Protein AF-A0A0E0MFT6-F1 (afdb_monomer)

Solvent-accessible surface area (backbone atoms only — not comparable to full-atom values): 19505 Å² total; per-residue (Å²): 110,79,65,71,52,73,50,71,69,55,34,47,27,50,49,33,41,46,53,43,51,48,52,40,45,76,73,41,30,26,46,85,74,66,50,75,91,37,49,44,75,48,77,53,98,90,45,70,45,30,41,75,42,73,73,86,63,53,44,79,51,72,86,49,41,65,53,35,39,24,39,50,19,53,50,52,48,52,52,28,54,77,68,71,25,67,34,72,51,49,48,52,52,26,52,30,10,55,70,65,78,35,52,66,74,55,49,61,64,35,71,54,48,45,53,73,65,55,50,50,50,29,47,45,51,40,40,51,45,40,66,78,73,52,71,63,84,86,70,64,82,90,70,93,72,91,76,86,86,83,87,82,84,85,85,82,88,81,82,86,72,94,77,85,85,86,71,100,69,83,71,93,83,76,88,82,82,89,72,93,80,85,81,88,74,100,73,86,78,87,87,76,100,61,88,85,71,81,83,75,77,51,71,41,58,53,43,50,51,53,46,59,66,45,32,75,38,79,63,77,49,72,89,54,52,51,67,70,60,55,54,44,43,49,76,71,71,44,80,75,84,88,55,44,22,43,46,49,50,46,52,49,52,41,64,52,58,82,48,54,92,80,66,67,56,71,89,51,55,72,87,73,77,98,80,72,87,87,72,75,76,70,65,70,47,73,66,54,55,48,40,76,62,36,45,67,61,52,49,51,52,46,48,52,16,51,53,57,62,58,80,131

Radius of gyration: 26.14 Å; Cα contacts (8 Å, |Δi|>4): 283; chains: 1; bounding box: 58×70×73 Å

Nearest PDB structures (foldseek):
  4mvf-assembly1_A  TM=6.454E-01  e=3.554E-03  Plasmodium falciparum K1
  2jbp-assembly12_L  TM=7.069E-01  e=2.336E-02  Homo sapiens
  3kl8-assembly5_G  TM=7.095E-01  e=3.336E-02  Caenorhabditis elegans
  4bdg-assembly1_A-2  TM=7.266E-01  e=9.716E-02  Homo sapiens
  2wtc-assembly1_A  TM=7.194E-01  e=1.536E-01  Homo sapiens

pLDDT: mean 72.58, std 25.03, range [22.72, 98.06]

Organism: Oryza punctata (NCBI:txid4537)

Foldseek 3Di:
DAALADDLLRLQQVLQVLVQLLVCVVVQKHQQDDDPVQWDWDQDPNDIYIHRHDCVRIDGDDPRSLVRLLVSLVRQCVVCVVRVNDDPQNVVLSVCSNVSVAGHCLSCLRPRSDDPVQLLLLLVLLLVCCVPPQDDPVPDPPDDDDDDDDDDDDDDDDDDDDDDDDDPDDDDDDDDDDDDDDDDDPDDDDDDDDPDPPPDDDLLRVLVVVCSVQQADADPQLVLQDPLLVVVCVVVVHDRQPGRGLSSVSVSSNVCSVPQPPGQPVVQPDDDDDDDPDRDDDGDGPVNVCCVRPVPSSSVSSVSSSSNPVGD

Mean predicted aligned error: 14.49 Å

Sequence (312 aa):
MNLKRFSEEFIQMTGCVVRGLVKIHTHSYYCPNLRGDHIAVVKDNGLISACLWDFVFCETGNNGRSKDWRRLGLLLEKTARNHGAYTIEIKDMCDRMKNLTLTGMDVLKHSAMLSVRDKFDSVLALNTFVFLHCKSQDDTPTDPCTISSNSIPSQADFSTAECTISSSSIPSQADFSTAKCTISSNSIPSQADCPTSQCTISDREKSITLLKDRLNTNVVWISQLPTWIRKRILELGFDLPKKDTFRGFIWNLRCLIEHENKYIPPEANVKVSSWEMQFSDIDPDLEFEIREAWAELLLEALNYSMQIGLEF

Structure (mmCIF, N/CA/C/O backbone):
data_AF-A0A0E0MFT6-F1
#
_entry.id   AF-A0A0E0MFT6-F1
#
loop_
_atom_site.group_PDB
_atom_site.id
_atom_site.type_symbol
_atom_site.label_atom_id
_atom_site.label_alt_id
_atom_site.label_comp_id
_atom_site.label_asym_id
_atom_site.label_entity_id
_atom_site.label_seq_id
_atom_site.pdbx_PDB_ins_code
_atom_site.Cartn_x
_atom_site.Cartn_y
_atom_site.Cartn_z
_atom_site.occupancy
_atom_site.B_iso_or_equiv
_atom_site.auth_seq_id
_atom_site.auth_comp_id
_atom_site.auth_asym_id
_atom_site.auth_atom_id
_atom_site.pdbx_PDB_model_num
ATOM 1 N N . MET A 1 1 ? -16.244 -15.318 -4.605 1.00 46.88 1 MET A N 1
ATOM 2 C CA . MET A 1 1 ? -16.216 -13.874 -4.215 1.00 46.88 1 MET A CA 1
ATOM 3 C C . MET A 1 1 ? -14.896 -13.319 -4.748 1.00 46.88 1 MET A C 1
ATOM 5 O O . MET A 1 1 ? -13.876 -13.926 -4.466 1.00 46.88 1 MET A O 1
ATOM 9 N N . ASN A 1 2 ? -14.872 -12.284 -5.600 1.00 50.84 2 ASN A N 1
ATOM 10 C CA . ASN A 1 2 ? -13.612 -11.870 -6.248 1.00 50.84 2 ASN A CA 1
ATOM 11 C C . ASN A 1 2 ? -12.651 -11.223 -5.240 1.00 50.84 2 ASN A C 1
ATOM 13 O O . ASN A 1 2 ? -13.042 -10.290 -4.536 1.00 50.84 2 ASN A O 1
ATOM 17 N N . LEU A 1 3 ? -11.394 -11.684 -5.204 1.00 55.06 3 LEU A N 1
ATOM 18 C CA . LEU A 1 3 ? -10.339 -11.050 -4.413 1.00 55.06 3 LEU A CA 1
ATOM 19 C C . LEU A 1 3 ? -10.211 -9.576 -4.796 1.00 55.06 3 LEU A C 1
ATOM 21 O O . LEU A 1 3 ? -9.839 -9.225 -5.915 1.00 55.06 3 LEU A O 1
ATOM 25 N N . LYS A 1 4 ? -10.455 -8.703 -3.822 1.00 75.62 4 LYS A N 1
ATOM 26 C CA . LYS A 1 4 ? -10.232 -7.260 -3.921 1.00 75.62 4 LYS A CA 1
ATOM 27 C C . LYS A 1 4 ? -8.745 -6.923 -3.670 1.00 75.62 4 LYS A C 1
ATOM 29 O O . LYS A 1 4 ? -8.435 -6.066 -2.850 1.00 75.62 4 LYS A O 1
ATOM 34 N N . ARG A 1 5 ? -7.804 -7.631 -4.312 1.00 81.31 5 ARG A N 1
ATOM 35 C CA . ARG A 1 5 ? -6.352 -7.335 -4.277 1.00 81.31 5 ARG A CA 1
ATOM 36 C C . ARG A 1 5 ? -5.609 -7.940 -5.461 1.00 81.31 5 ARG A C 1
ATOM 38 O O . ARG A 1 5 ? -6.116 -8.845 -6.117 1.00 81.31 5 ARG A O 1
ATOM 45 N N . PHE A 1 6 ? -4.392 -7.458 -5.708 1.00 85.75 6 PHE A N 1
ATOM 46 C CA . PHE A 1 6 ? -3.473 -8.127 -6.623 1.00 85.75 6 PHE A CA 1
ATOM 47 C C . PHE A 1 6 ? -3.052 -9.491 -6.067 1.00 85.75 6 PHE A C 1
ATOM 49 O O . PHE A 1 6 ? -2.837 -9.636 -4.864 1.00 85.75 6 PHE A O 1
ATOM 56 N N . SER A 1 7 ? -2.958 -10.493 -6.945 1.00 82.12 7 SER A N 1
ATOM 57 C CA . SER A 1 7 ? -2.407 -11.802 -6.591 1.00 82.12 7 SER A CA 1
ATOM 58 C C . SER A 1 7 ? -0.894 -11.717 -6.399 1.00 82.12 7 SER A C 1
ATOM 60 O O . SER A 1 7 ? -0.244 -10.827 -6.951 1.00 82.12 7 SER A O 1
ATOM 62 N N . GLU A 1 8 ? -0.317 -12.674 -5.674 1.00 82.06 8 GLU A N 1
ATOM 63 C CA . GLU A 1 8 ? 1.141 -12.768 -5.513 1.00 82.06 8 GLU A CA 1
ATOM 64 C C . GLU A 1 8 ? 1.857 -12.895 -6.863 1.00 82.06 8 GLU A C 1
ATOM 66 O O . GLU A 1 8 ? 2.855 -12.218 -7.098 1.00 82.06 8 GLU A O 1
ATOM 71 N N . GLU A 1 9 ? 1.288 -13.667 -7.795 1.00 82.56 9 GLU A N 1
ATOM 72 C CA . GLU A 1 9 ? 1.792 -13.774 -9.167 1.00 82.56 9 GLU A CA 1
ATOM 73 C C . GLU A 1 9 ? 1.836 -12.403 -9.864 1.00 82.56 9 GLU A C 1
ATOM 75 O O . GLU A 1 9 ? 2.836 -12.034 -10.485 1.00 82.56 9 GLU A O 1
ATOM 80 N N . PHE A 1 10 ? 0.770 -11.606 -9.729 1.00 85.62 10 PHE A N 1
ATOM 81 C CA . PHE A 1 10 ? 0.692 -10.281 -10.33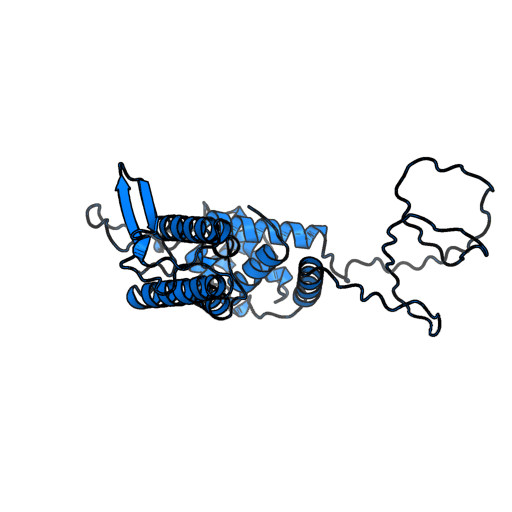9 1.00 85.62 10 PHE A CA 1
ATOM 82 C C . PHE A 1 10 ? 1.651 -9.278 -9.682 1.00 85.62 10 PHE A C 1
ATOM 84 O O . PHE A 1 10 ? 2.279 -8.472 -10.378 1.00 85.62 10 PHE A O 1
ATOM 91 N N . ILE A 1 11 ? 1.797 -9.340 -8.355 1.00 88.25 11 ILE A N 1
ATOM 92 C CA . ILE A 1 11 ? 2.774 -8.552 -7.594 1.00 88.25 11 ILE A CA 1
ATOM 93 C C . ILE A 1 11 ? 4.193 -8.900 -8.058 1.00 88.25 11 ILE A C 1
ATOM 95 O O . ILE A 1 11 ? 4.973 -8.000 -8.374 1.00 88.25 11 ILE A O 1
ATOM 99 N N . GLN A 1 12 ? 4.521 -10.188 -8.188 1.00 86.12 12 GLN A N 1
ATOM 100 C CA . GLN A 1 12 ? 5.830 -10.653 -8.650 1.00 86.12 12 GLN A CA 1
ATOM 101 C C . GLN A 1 12 ? 6.134 -10.165 -10.073 1.00 86.12 12 GLN A C 1
ATOM 103 O O . GLN A 1 12 ? 7.211 -9.610 -10.317 1.00 86.12 12 GLN A O 1
ATOM 108 N N . MET A 1 13 ? 5.177 -10.310 -10.997 1.00 88.88 13 MET A N 1
ATOM 109 C CA . MET A 1 13 ? 5.287 -9.802 -12.368 1.00 88.88 13 MET A CA 1
ATOM 110 C C . MET A 1 13 ? 5.531 -8.292 -12.396 1.00 88.88 13 MET A C 1
ATOM 112 O O . MET A 1 13 ? 6.477 -7.824 -13.035 1.00 88.88 13 MET A O 1
ATOM 116 N N . THR A 1 14 ? 4.713 -7.527 -11.672 1.00 91.06 14 THR A N 1
ATOM 117 C CA . THR A 1 14 ? 4.848 -6.067 -11.583 1.00 91.06 14 THR A CA 1
ATOM 118 C C . THR A 1 14 ? 6.196 -5.683 -10.975 1.00 91.06 14 THR A C 1
ATOM 120 O O . THR A 1 14 ? 6.870 -4.787 -11.482 1.00 91.06 14 THR A O 1
ATOM 123 N N . GLY A 1 15 ? 6.654 -6.425 -9.964 1.00 91.94 15 GLY A N 1
ATOM 124 C CA . GLY A 1 15 ? 7.982 -6.304 -9.371 1.00 91.94 15 GLY A CA 1
ATOM 125 C C . GLY A 1 15 ? 9.108 -6.423 -10.392 1.00 91.94 15 GLY A C 1
ATOM 126 O O . GLY A 1 15 ? 10.039 -5.616 -10.388 1.00 91.94 15 GLY A O 1
ATOM 127 N N . CYS A 1 16 ? 9.028 -7.396 -11.299 1.00 90.75 16 CYS A N 1
ATOM 128 C CA . CYS A 1 16 ? 10.023 -7.559 -12.356 1.00 90.75 16 CYS A CA 1
ATOM 129 C C . CYS A 1 16 ? 9.986 -6.410 -13.375 1.00 90.75 16 CYS A C 1
ATOM 131 O O . CYS A 1 16 ? 11.046 -5.916 -13.763 1.00 90.75 16 CYS A O 1
ATOM 133 N N . VAL A 1 17 ? 8.798 -5.914 -13.737 1.00 92.25 17 VAL A N 1
ATOM 134 C CA . VAL A 1 17 ? 8.643 -4.741 -14.618 1.00 92.25 17 VAL A CA 1
ATOM 135 C C . VAL A 1 17 ? 9.239 -3.483 -13.979 1.00 92.25 17 VAL A C 1
ATOM 137 O O . VAL A 1 17 ? 10.006 -2.776 -14.631 1.00 92.25 17 VAL A O 1
ATOM 140 N N . VAL A 1 18 ? 8.954 -3.224 -12.698 1.00 94.69 18 VAL A N 1
ATOM 141 C CA . VAL A 1 18 ? 9.508 -2.077 -11.958 1.00 94.69 18 VAL A CA 1
ATOM 142 C C . VAL A 1 18 ? 11.033 -2.156 -11.894 1.00 94.69 18 VAL A C 1
ATOM 144 O O . VAL A 1 18 ? 11.707 -1.188 -12.245 1.00 94.69 18 VAL A O 1
ATOM 147 N N . ARG A 1 19 ? 11.594 -3.316 -11.525 1.00 94.75 19 ARG A N 1
ATOM 148 C CA . ARG A 1 19 ? 13.052 -3.533 -11.513 1.00 94.75 19 ARG A CA 1
ATOM 149 C C . ARG A 1 19 ? 13.670 -3.341 -12.901 1.00 94.75 19 ARG A C 1
ATOM 151 O O . ARG A 1 19 ? 14.736 -2.738 -13.015 1.00 94.75 19 ARG A O 1
ATOM 158 N N . GLY A 1 20 ? 12.988 -3.802 -13.950 1.00 92.31 20 GLY A N 1
ATOM 159 C CA . GLY A 1 20 ? 13.375 -3.586 -15.343 1.00 92.31 20 GLY A CA 1
ATOM 160 C C . GLY A 1 20 ? 13.434 -2.102 -15.707 1.00 92.31 20 GLY A C 1
ATOM 161 O O . GLY A 1 20 ? 14.458 -1.642 -16.206 1.00 92.31 20 GLY A O 1
ATOM 162 N N . LEU A 1 21 ? 12.387 -1.333 -15.389 1.00 92.50 21 LEU A N 1
ATOM 163 C CA . LEU A 1 21 ? 12.351 0.113 -15.635 1.00 92.50 21 LEU A CA 1
ATOM 164 C C . LEU A 1 21 ? 13.461 0.848 -14.885 1.00 92.50 21 LEU A C 1
ATOM 166 O O . LEU A 1 21 ? 14.177 1.640 -15.493 1.00 92.50 21 LEU A O 1
ATOM 170 N N . VAL A 1 22 ? 13.670 0.537 -13.599 1.00 93.62 22 VAL A N 1
ATOM 171 C CA . VAL A 1 22 ? 14.787 1.099 -12.822 1.00 93.62 22 VAL A CA 1
ATOM 172 C C . VAL A 1 22 ? 16.115 0.803 -13.521 1.00 93.62 22 VAL A C 1
ATOM 174 O O . VAL A 1 22 ? 16.920 1.710 -13.727 1.00 93.62 22 VAL A O 1
ATOM 177 N N . LYS A 1 23 ? 16.341 -0.443 -13.956 1.00 92.19 23 LYS A N 1
ATOM 178 C CA . LYS A 1 23 ? 17.580 -0.829 -14.641 1.00 92.19 23 LYS A CA 1
ATOM 179 C C . LYS A 1 23 ? 17.765 -0.076 -15.961 1.00 92.19 23 LYS A C 1
ATOM 181 O O . LYS A 1 23 ? 18.856 0.433 -16.205 1.00 92.19 23 LYS A O 1
ATOM 186 N N . ILE A 1 24 ? 16.728 0.067 -16.780 1.00 90.44 24 ILE A N 1
ATOM 187 C CA . ILE A 1 24 ? 16.785 0.836 -18.035 1.00 90.44 24 ILE A CA 1
ATOM 188 C C . ILE A 1 24 ? 17.101 2.313 -17.750 1.00 90.44 24 ILE A C 1
ATOM 190 O O . ILE A 1 24 ? 18.006 2.886 -18.362 1.00 90.44 24 ILE A O 1
ATOM 194 N N . HIS A 1 25 ? 16.443 2.906 -16.749 1.00 91.75 25 HIS A N 1
ATOM 195 C CA . HIS A 1 25 ? 16.670 4.296 -16.344 1.00 91.75 25 HIS A CA 1
ATOM 196 C C . HIS A 1 25 ? 18.097 4.524 -15.833 1.00 91.75 25 HIS A C 1
ATOM 198 O O . HIS A 1 25 ? 18.681 5.564 -16.136 1.00 91.75 25 HIS A O 1
ATOM 204 N N . THR A 1 26 ? 18.704 3.558 -15.128 1.00 90.44 26 THR A N 1
ATOM 205 C CA . THR A 1 26 ? 20.123 3.654 -14.712 1.00 90.44 26 THR A CA 1
ATOM 206 C C . THR A 1 26 ? 21.097 3.692 -15.892 1.00 90.44 26 THR A C 1
ATOM 208 O O . THR A 1 26 ? 22.160 4.292 -15.776 1.00 90.44 26 THR A O 1
ATOM 211 N N . HIS A 1 27 ? 20.721 3.136 -17.049 1.00 89.25 27 HIS A N 1
ATOM 212 C CA . HIS A 1 27 ? 21.523 3.170 -18.281 1.00 89.25 27 HIS A CA 1
ATOM 213 C C . HIS A 1 27 ? 21.160 4.345 -19.200 1.00 89.25 27 HIS A C 1
ATOM 215 O O . HIS A 1 27 ? 21.615 4.415 -20.334 1.00 89.25 27 HIS A O 1
ATOM 221 N N . SER A 1 28 ? 20.371 5.299 -18.706 1.00 88.69 28 SER A N 1
ATOM 222 C CA . SER A 1 28 ? 19.929 6.490 -19.435 1.00 88.69 28 SER A CA 1
ATOM 223 C C . SER A 1 28 ? 18.981 6.282 -20.612 1.00 88.69 28 SER A C 1
ATOM 225 O O . SER A 1 28 ? 18.834 7.170 -21.457 1.00 88.69 28 SER A O 1
ATOM 227 N N . TYR A 1 29 ? 18.267 5.160 -20.594 1.00 90.19 29 TYR A N 1
ATOM 228 C CA . TYR A 1 29 ? 17.181 4.862 -21.518 1.00 90.19 29 TYR A CA 1
ATOM 229 C C . TYR A 1 29 ? 15.814 5.042 -20.842 1.00 90.19 29 TYR A C 1
ATOM 231 O O . TYR A 1 29 ? 15.718 5.088 -19.612 1.00 90.19 29 TYR A O 1
ATOM 239 N N . TYR A 1 30 ? 14.752 5.137 -21.640 1.00 90.94 30 TYR A N 1
ATOM 240 C CA . TYR A 1 30 ? 13.358 5.111 -21.186 1.00 90.94 30 TYR A CA 1
ATOM 241 C C . TYR A 1 30 ? 12.424 4.511 -22.250 1.00 90.94 30 TYR A C 1
ATOM 243 O O . TYR A 1 30 ? 12.813 4.322 -23.401 1.00 90.94 30 TYR A O 1
ATOM 251 N N . CYS A 1 31 ? 11.180 4.235 -21.857 1.00 89.12 31 CYS A N 1
ATOM 252 C CA . CYS A 1 31 ? 10.171 3.486 -22.603 1.00 89.12 31 CYS A CA 1
ATOM 253 C C . CYS A 1 31 ? 8.997 4.392 -23.076 1.00 89.12 31 CYS A C 1
ATOM 255 O O . CYS A 1 31 ? 7.896 4.331 -22.513 1.00 89.12 31 CYS A O 1
ATOM 257 N N . PRO A 1 32 ? 9.164 5.219 -24.136 1.00 83.12 32 PRO A N 1
ATOM 258 C CA . PRO A 1 32 ? 8.198 6.237 -24.588 1.00 83.12 32 PRO A CA 1
ATOM 259 C C . PRO A 1 32 ? 6.778 5.725 -24.853 1.00 83.12 32 PRO A C 1
ATOM 261 O O . PRO A 1 32 ? 5.829 6.501 -24.743 1.00 83.12 32 PRO A O 1
ATOM 264 N N . ASN A 1 33 ? 6.619 4.443 -25.170 1.00 84.12 33 ASN A N 1
ATOM 265 C CA . ASN A 1 33 ? 5.334 3.818 -25.462 1.00 84.12 33 ASN A CA 1
ATOM 266 C C . ASN A 1 33 ? 5.123 2.546 -24.633 1.00 84.12 33 ASN A C 1
ATOM 268 O O . ASN A 1 33 ? 4.618 1.560 -25.154 1.00 84.12 33 ASN A O 1
ATOM 272 N N . LEU A 1 34 ? 5.515 2.534 -23.353 1.00 85.75 34 LEU A N 1
ATOM 273 C CA . LEU A 1 34 ? 5.275 1.379 -22.480 1.00 85.75 34 LEU A CA 1
ATOM 274 C C . LEU A 1 34 ? 3.790 0.964 -22.494 1.00 85.75 34 LEU A C 1
ATOM 276 O O . LEU A 1 34 ? 2.904 1.760 -22.179 1.00 85.75 34 LEU A O 1
ATOM 280 N N . ARG A 1 35 ? 3.541 -0.293 -22.864 1.00 86.06 35 ARG A N 1
ATOM 281 C CA . ARG A 1 35 ? 2.231 -0.928 -23.049 1.00 86.06 35 ARG A CA 1
ATOM 282 C C . ARG A 1 35 ? 2.359 -2.412 -22.685 1.00 86.06 35 ARG A C 1
ATOM 284 O O . ARG A 1 35 ? 3.470 -2.914 -22.532 1.00 86.06 35 ARG A O 1
ATOM 291 N N . GLY A 1 36 ? 1.229 -3.108 -22.555 1.00 81.44 36 GLY A N 1
ATOM 292 C CA . GLY A 1 36 ? 1.214 -4.530 -22.192 1.00 81.44 36 GLY A CA 1
ATOM 293 C C . GLY A 1 36 ? 1.891 -5.455 -23.212 1.00 81.44 36 GLY A C 1
ATOM 294 O O . GLY A 1 36 ? 2.467 -6.455 -22.812 1.00 81.44 36 GLY A O 1
ATOM 295 N N . ASP A 1 37 ? 1.892 -5.101 -24.50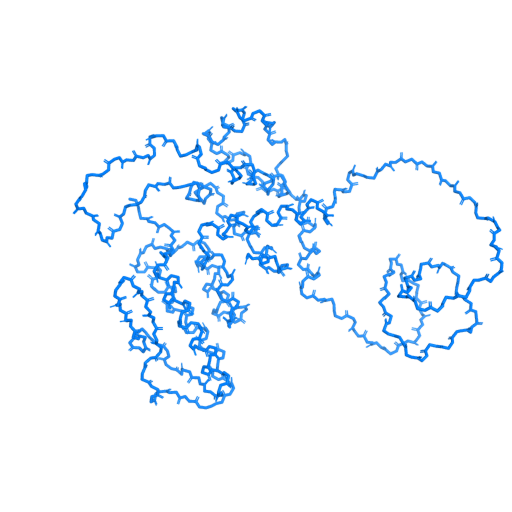1 1.00 84.25 37 ASP A N 1
ATOM 296 C CA . ASP A 1 37 ? 2.569 -5.845 -25.578 1.00 84.25 37 ASP A CA 1
ATOM 297 C C . ASP A 1 37 ? 4.105 -5.794 -25.489 1.00 84.25 37 ASP A C 1
ATOM 299 O O . ASP A 1 37 ? 4.782 -6.634 -26.072 1.00 84.25 37 ASP A O 1
ATOM 303 N N . HIS A 1 38 ? 4.656 -4.856 -24.716 1.00 84.06 38 HIS A N 1
ATOM 304 C CA . HIS A 1 38 ? 6.094 -4.735 -24.458 1.00 84.06 38 HIS A CA 1
ATOM 305 C C . HIS A 1 38 ? 6.540 -5.458 -23.173 1.00 84.06 38 HIS A C 1
ATOM 307 O O . HIS A 1 38 ? 7.672 -5.289 -22.718 1.00 84.06 38 HIS A O 1
ATOM 313 N N . ILE A 1 39 ? 5.647 -6.228 -22.543 1.00 85.69 39 ILE A N 1
ATOM 314 C CA . ILE A 1 39 ? 5.937 -7.016 -21.344 1.00 85.69 39 ILE A CA 1
ATOM 315 C C . ILE A 1 39 ? 5.783 -8.487 -21.712 1.00 85.69 39 ILE A C 1
ATOM 317 O O . ILE A 1 39 ? 4.672 -8.982 -21.894 1.00 85.69 39 ILE A O 1
ATOM 321 N N . ALA A 1 40 ? 6.904 -9.195 -21.805 1.00 85.19 40 ALA A N 1
ATOM 322 C CA . ALA A 1 40 ? 6.890 -10.637 -21.979 1.00 85.19 40 ALA A CA 1
ATOM 323 C C . ALA A 1 40 ? 6.766 -11.310 -20.610 1.00 85.19 40 ALA A C 1
ATOM 325 O O . ALA A 1 40 ? 7.493 -10.975 -19.674 1.00 85.19 40 ALA A O 1
ATOM 326 N N . VAL A 1 41 ? 5.841 -12.261 -20.497 1.00 84.88 41 VAL A N 1
ATOM 327 C CA . VAL A 1 41 ? 5.643 -13.072 -19.292 1.00 84.88 41 VAL A CA 1
ATOM 328 C C . VAL A 1 41 ? 6.158 -14.471 -19.579 1.00 84.88 41 VAL A C 1
ATOM 330 O O . VAL A 1 41 ? 5.703 -15.123 -20.517 1.00 84.88 41 VAL A O 1
ATOM 333 N N . VAL A 1 42 ? 7.111 -14.927 -18.775 1.00 83.12 42 VAL A N 1
ATOM 334 C CA . VAL A 1 42 ? 7.697 -16.263 -18.872 1.00 83.12 42 VAL A CA 1
ATOM 335 C C . VAL A 1 42 ? 7.294 -17.044 -17.632 1.00 83.12 42 VAL A C 1
ATOM 337 O O . VAL A 1 42 ? 7.585 -16.629 -16.508 1.00 83.12 42 VAL A O 1
ATOM 340 N N . LYS A 1 43 ? 6.621 -18.175 -17.849 1.00 80.69 43 LYS A N 1
ATOM 341 C CA . LYS A 1 43 ? 6.241 -19.123 -16.802 1.00 80.69 43 LYS A CA 1
ATOM 342 C C . LYS A 1 43 ? 7.084 -20.381 -16.971 1.00 80.69 43 LYS A C 1
ATOM 344 O O . LYS A 1 43 ? 6.913 -21.089 -17.958 1.00 80.69 43 LYS A O 1
ATOM 349 N N . ASP A 1 44 ? 7.988 -20.633 -16.030 1.00 76.06 44 ASP A N 1
ATOM 350 C CA . ASP A 1 44 ? 8.881 -21.795 -16.053 1.00 76.06 44 ASP A CA 1
ATOM 351 C C . ASP A 1 44 ? 8.874 -22.494 -14.689 1.00 76.06 44 ASP A C 1
ATOM 353 O O . ASP A 1 44 ? 9.074 -21.854 -13.660 1.00 76.06 44 ASP A O 1
ATOM 357 N N . ASN A 1 45 ? 8.594 -23.801 -14.675 1.00 72.44 45 ASN A N 1
ATOM 358 C CA . ASN A 1 45 ? 8.558 -24.651 -13.475 1.00 72.44 45 ASN A CA 1
ATOM 359 C C . ASN A 1 45 ? 7.786 -24.062 -12.273 1.00 72.44 45 ASN A C 1
ATOM 361 O O . ASN A 1 45 ? 8.180 -24.229 -11.122 1.00 72.44 45 ASN A O 1
ATOM 365 N N . GLY A 1 46 ? 6.678 -23.360 -12.536 1.00 67.94 46 GLY A N 1
ATOM 366 C CA . GLY A 1 46 ? 5.855 -22.718 -11.502 1.00 67.94 46 GLY A CA 1
ATOM 367 C C . GLY A 1 46 ? 6.334 -21.329 -11.067 1.00 67.94 46 GLY A C 1
ATOM 368 O O . GLY A 1 46 ? 5.614 -20.650 -10.343 1.00 67.94 46 GLY A O 1
ATOM 369 N N . LEU A 1 47 ? 7.487 -20.862 -11.550 1.00 68.81 47 LEU A N 1
ATOM 370 C CA . LEU A 1 47 ? 7.962 -19.498 -11.353 1.00 68.81 47 LEU A CA 1
ATOM 371 C C . LEU A 1 47 ? 7.423 -18.592 -12.466 1.00 68.81 47 LEU A C 1
ATOM 373 O O . LEU A 1 47 ? 7.547 -18.910 -13.653 1.00 68.81 47 LEU A O 1
ATOM 377 N N . ILE A 1 48 ? 6.851 -17.446 -12.096 1.00 77.12 48 ILE A N 1
ATOM 378 C CA . ILE A 1 48 ? 6.433 -16.420 -13.053 1.00 77.12 48 ILE A CA 1
ATOM 379 C C . ILE A 1 48 ? 7.447 -15.283 -13.029 1.00 77.12 48 ILE A C 1
ATOM 381 O O . ILE A 1 48 ? 7.735 -14.685 -11.993 1.00 77.12 48 ILE A O 1
ATOM 385 N N . SER A 1 49 ? 7.979 -14.958 -14.201 1.00 79.88 49 SER A N 1
ATOM 386 C CA . SER A 1 49 ? 8.816 -13.785 -14.412 1.00 79.88 49 SER A CA 1
ATOM 387 C C . SER A 1 49 ? 8.224 -12.918 -15.516 1.00 79.88 49 SER A C 1
ATOM 389 O O . SER A 1 49 ? 7.545 -13.405 -16.419 1.00 79.88 49 SER A O 1
ATOM 391 N N . ALA A 1 50 ? 8.460 -11.615 -15.429 1.00 84.31 50 ALA A N 1
ATOM 392 C CA . ALA A 1 50 ? 8.095 -10.674 -16.474 1.00 84.31 50 ALA A CA 1
ATOM 393 C C . ALA A 1 50 ? 9.333 -9.873 -16.865 1.00 84.31 50 ALA A C 1
ATOM 395 O O . ALA A 1 50 ? 10.096 -9.447 -15.998 1.00 84.31 50 ALA A O 1
ATOM 396 N N . CYS A 1 51 ? 9.543 -9.653 -18.154 1.00 84.94 51 CYS A N 1
ATOM 397 C CA . CYS A 1 51 ? 10.625 -8.818 -18.647 1.00 84.94 51 CYS A CA 1
ATOM 398 C C . CYS A 1 51 ? 10.089 -7.774 -19.619 1.00 84.94 51 CYS A C 1
ATOM 400 O O . CYS A 1 51 ? 9.122 -7.999 -20.349 1.00 84.94 51 CYS A O 1
ATOM 402 N N . LEU A 1 52 ? 10.731 -6.608 -19.608 1.00 83.25 52 LEU A N 1
ATOM 403 C CA . LEU A 1 52 ? 10.558 -5.645 -20.683 1.00 83.25 52 LEU A CA 1
ATOM 404 C C . LEU A 1 52 ? 11.172 -6.262 -21.937 1.00 83.25 52 LEU A C 1
ATOM 406 O O . LEU A 1 52 ? 12.335 -6.671 -21.923 1.00 83.25 52 LEU A O 1
ATOM 410 N N . TRP A 1 53 ? 10.363 -6.371 -22.980 1.00 78.94 53 TRP A N 1
ATOM 411 C CA . TRP A 1 53 ? 10.734 -6.972 -24.249 1.00 78.94 53 TRP A CA 1
ATOM 412 C C . TRP A 1 53 ? 10.598 -5.938 -25.364 1.00 78.94 53 TRP A C 1
ATOM 414 O O . TRP A 1 53 ? 9.810 -5.004 -25.246 1.00 78.94 53 TRP A O 1
ATOM 424 N N . ASP A 1 54 ? 11.374 -6.132 -26.431 1.00 71.81 54 ASP A N 1
ATOM 425 C CA . ASP A 1 54 ? 11.518 -5.217 -27.567 1.00 71.81 54 ASP A CA 1
ATOM 426 C C . ASP A 1 54 ? 12.205 -3.880 -27.216 1.00 71.81 54 ASP A C 1
ATOM 428 O O . ASP A 1 54 ? 11.580 -2.849 -27.021 1.00 71.81 54 ASP A O 1
ATOM 432 N N . PHE A 1 55 ? 13.539 -3.854 -27.161 1.00 70.19 55 PHE A N 1
ATOM 433 C CA . PHE A 1 55 ? 14.282 -2.618 -26.860 1.00 70.19 55 PHE A CA 1
ATOM 434 C C . PHE A 1 55 ? 14.310 -1.604 -28.017 1.00 70.19 55 PHE A C 1
ATOM 436 O O . PHE A 1 55 ? 14.843 -0.509 -27.837 1.00 70.19 55 PHE A O 1
ATOM 443 N N . VAL A 1 56 ? 13.734 -1.924 -29.184 1.00 70.38 56 VAL A N 1
ATOM 444 C CA . VAL A 1 56 ? 13.752 -1.043 -30.366 1.00 70.38 56 VAL A CA 1
ATOM 445 C C . VAL A 1 56 ? 12.980 0.256 -30.112 1.00 70.38 56 VAL A C 1
ATOM 447 O O . VAL A 1 56 ? 13.290 1.277 -30.720 1.00 70.38 56 VAL A O 1
ATOM 450 N N . PHE A 1 57 ? 12.027 0.264 -29.172 1.00 75.31 57 PHE A N 1
ATOM 451 C CA . PHE A 1 57 ? 11.293 1.477 -28.801 1.00 75.31 57 PHE A CA 1
ATOM 452 C C . PHE A 1 57 ? 11.944 2.287 -27.669 1.00 75.31 57 PHE A C 1
ATOM 454 O O . PHE A 1 57 ? 11.365 3.291 -27.257 1.00 75.31 57 PHE A O 1
ATOM 461 N N . CYS A 1 58 ? 13.100 1.878 -27.133 1.00 81.00 58 CYS A N 1
ATOM 462 C CA . CYS A 1 58 ? 13.768 2.641 -26.078 1.00 81.00 58 CYS A CA 1
ATOM 463 C C . CYS A 1 58 ? 14.427 3.909 -26.636 1.00 81.00 58 CYS A C 1
ATOM 465 O O . CYS A 1 58 ? 15.168 3.866 -27.614 1.00 81.00 58 CYS A O 1
ATOM 467 N N . GLU A 1 59 ? 14.212 5.036 -25.962 1.00 84.94 59 GLU A N 1
ATOM 468 C CA . GLU A 1 59 ? 14.820 6.327 -26.303 1.00 84.94 59 GLU A CA 1
ATOM 469 C C . GLU A 1 59 ? 15.825 6.760 -25.227 1.00 84.94 59 GLU A C 1
ATOM 471 O O . GLU A 1 59 ? 15.769 6.303 -24.083 1.00 84.94 59 GLU A O 1
ATOM 476 N N . THR A 1 60 ? 16.755 7.650 -25.583 1.00 83.31 60 THR A N 1
ATOM 477 C CA . THR A 1 60 ? 17.742 8.216 -24.654 1.00 83.31 60 THR A CA 1
ATOM 478 C C . THR A 1 60 ? 17.286 9.565 -24.107 1.00 83.31 60 THR A C 1
ATOM 480 O O . THR A 1 60 ? 16.661 10.370 -24.797 1.00 83.31 60 THR A O 1
ATOM 483 N N . GLY A 1 61 ? 17.612 9.837 -22.842 1.00 73.31 61 GLY A N 1
ATOM 484 C CA . GLY A 1 61 ? 17.371 11.138 -22.211 1.00 73.31 61 GLY A CA 1
ATOM 485 C C . GLY A 1 61 ? 16.680 11.064 -20.850 1.00 73.31 61 GLY A C 1
ATOM 486 O O . GLY A 1 61 ? 16.292 10.001 -20.362 1.00 73.31 61 GLY A O 1
ATOM 487 N N . ASN A 1 62 ? 16.549 12.223 -20.199 1.00 70.81 62 ASN A N 1
ATOM 488 C CA . ASN A 1 62 ? 16.046 12.313 -18.819 1.00 70.81 62 ASN A CA 1
ATOM 489 C C . ASN A 1 62 ? 14.547 12.627 -18.747 1.00 70.81 62 ASN A C 1
ATOM 491 O O . ASN A 1 62 ? 13.850 12.106 -17.881 1.00 70.81 62 ASN A O 1
ATOM 495 N N . ASN A 1 63 ? 14.028 13.418 -19.688 1.00 72.88 63 ASN A N 1
ATOM 496 C CA . ASN A 1 63 ? 12.652 13.929 -19.641 1.00 72.88 63 ASN A CA 1
ATOM 497 C C . ASN A 1 63 ? 11.580 12.842 -19.860 1.00 72.88 63 ASN A C 1
ATOM 499 O O . ASN A 1 63 ? 10.409 13.043 -19.533 1.00 72.88 63 ASN A O 1
ATOM 503 N N . GLY A 1 64 ? 11.962 11.699 -20.436 1.00 81.00 64 GLY A N 1
ATOM 504 C CA . GLY A 1 64 ? 11.062 10.583 -20.717 1.00 81.00 64 GLY A CA 1
ATOM 505 C C . GLY A 1 64 ? 10.877 9.601 -19.561 1.00 81.00 64 GLY A C 1
ATOM 506 O O . GLY A 1 64 ? 9.804 9.013 -19.446 1.00 81.00 64 GLY A O 1
ATOM 507 N N . ARG A 1 65 ? 11.864 9.485 -18.662 1.00 88.00 65 ARG A N 1
ATOM 508 C CA . ARG A 1 65 ? 11.895 8.475 -17.586 1.00 88.00 65 ARG A CA 1
ATOM 509 C C . ARG A 1 65 ? 10.704 8.594 -16.642 1.00 88.00 65 ARG A C 1
ATOM 511 O O . ARG A 1 65 ? 10.022 7.612 -16.368 1.00 88.00 65 ARG A O 1
ATOM 518 N N . SER A 1 66 ? 10.381 9.814 -16.212 1.00 88.81 66 SER A N 1
ATOM 519 C CA . SER A 1 66 ? 9.230 10.050 -15.333 1.00 88.81 66 SER A CA 1
ATOM 520 C C . SER A 1 66 ? 7.906 9.671 -16.001 1.00 88.81 66 SER A C 1
ATOM 522 O O . SER A 1 66 ? 6.983 9.199 -15.342 1.00 88.81 66 SER A O 1
ATOM 524 N N . LYS A 1 67 ? 7.806 9.816 -17.328 1.00 91.06 67 LYS A N 1
ATOM 525 C CA . LYS A 1 67 ? 6.594 9.449 -18.069 1.00 91.06 67 LYS A CA 1
ATOM 526 C C . LYS A 1 67 ? 6.363 7.933 -18.080 1.00 91.06 67 LYS A C 1
ATOM 528 O O . LYS A 1 67 ? 5.209 7.527 -18.184 1.00 91.06 67 LYS A O 1
ATOM 533 N N . ASP A 1 68 ? 7.398 7.108 -17.923 1.00 92.69 68 ASP A N 1
ATOM 534 C CA . ASP A 1 68 ? 7.247 5.648 -17.845 1.00 92.69 68 ASP A CA 1
ATOM 535 C C . ASP A 1 68 ? 6.476 5.228 -16.594 1.00 92.69 68 ASP A C 1
ATOM 537 O O . ASP A 1 68 ? 5.579 4.395 -16.689 1.00 92.69 68 ASP A O 1
ATOM 541 N N . TRP A 1 69 ? 6.738 5.867 -15.449 1.00 94.81 69 TRP A N 1
ATOM 542 C CA . TRP A 1 69 ? 5.997 5.615 -14.206 1.00 94.81 69 TRP A CA 1
ATOM 543 C C . TRP A 1 69 ? 4.519 5.970 -14.345 1.00 94.81 69 TRP A C 1
ATOM 545 O O . TRP A 1 69 ? 3.653 5.187 -13.958 1.00 94.81 69 TRP A O 1
ATOM 555 N N . ARG A 1 70 ? 4.217 7.103 -14.994 1.00 95.31 70 ARG A N 1
ATOM 556 C CA . ARG A 1 70 ? 2.836 7.485 -15.318 1.00 95.31 70 ARG A CA 1
ATOM 557 C C . ARG A 1 70 ? 2.159 6.453 -16.224 1.00 95.31 70 ARG A C 1
ATOM 559 O O . ARG A 1 70 ? 1.007 6.103 -15.980 1.00 95.31 70 ARG A O 1
ATOM 566 N N . ARG A 1 71 ? 2.850 5.962 -17.259 1.00 93.44 71 ARG A N 1
ATOM 567 C CA . ARG A 1 71 ? 2.319 4.934 -18.175 1.00 93.44 71 ARG A CA 1
ATOM 568 C C . ARG A 1 71 ? 2.090 3.604 -17.469 1.00 93.44 71 ARG A C 1
ATOM 570 O O . ARG A 1 71 ? 1.041 3.000 -17.671 1.00 93.44 71 ARG A O 1
ATOM 577 N N . LEU A 1 72 ? 3.020 3.184 -16.613 1.00 94.62 72 LEU A N 1
ATOM 578 C CA . LEU A 1 72 ? 2.858 1.984 -15.800 1.00 94.62 72 LEU A CA 1
ATOM 579 C C . LEU A 1 72 ? 1.650 2.120 -14.863 1.00 94.62 72 LEU A C 1
ATOM 581 O O . LEU A 1 72 ? 0.827 1.215 -14.816 1.00 94.62 72 LEU A O 1
ATOM 585 N N . GLY A 1 73 ? 1.476 3.270 -14.202 1.00 95.94 73 GLY A N 1
ATOM 586 C CA . GLY A 1 73 ? 0.299 3.539 -13.368 1.00 95.94 73 GLY A CA 1
ATOM 587 C C . GLY A 1 73 ? -1.022 3.448 -14.142 1.00 95.94 73 GLY A C 1
ATOM 588 O O . GLY A 1 73 ? -1.970 2.826 -13.670 1.00 95.94 73 GLY A O 1
ATOM 589 N N . LEU A 1 74 ? -1.077 3.993 -15.365 1.00 94.75 74 LEU A N 1
ATOM 590 C CA . LEU A 1 74 ? -2.246 3.870 -16.250 1.00 94.75 74 LEU A CA 1
ATOM 591 C C . LEU A 1 74 ? -2.512 2.418 -16.676 1.00 94.75 74 LEU A C 1
ATOM 593 O O . LEU A 1 74 ? -3.669 2.000 -16.753 1.00 94.75 74 LEU A O 1
ATOM 597 N N . LEU A 1 75 ? -1.455 1.651 -16.955 1.00 93.19 75 LEU A N 1
ATOM 598 C CA . LEU A 1 75 ? -1.560 0.241 -17.323 1.00 93.19 75 LEU A CA 1
ATOM 599 C C . LEU A 1 75 ? -2.106 -0.591 -16.156 1.00 93.19 75 LEU A C 1
ATOM 601 O O . LEU A 1 75 ? -3.059 -1.342 -16.344 1.00 93.19 75 LEU A O 1
ATOM 605 N N . LEU A 1 76 ? -1.552 -0.410 -14.953 1.00 93.56 76 LEU A N 1
ATOM 606 C CA . LEU A 1 76 ? -1.988 -1.102 -13.738 1.00 93.56 76 LEU A CA 1
ATOM 607 C C . LEU A 1 76 ? -3.435 -0.756 -13.376 1.00 93.56 76 LEU A C 1
ATOM 609 O O . LEU A 1 76 ? -4.219 -1.654 -13.077 1.00 93.56 76 LEU A O 1
ATOM 613 N N . GLU A 1 77 ? -3.821 0.520 -13.474 1.00 94.25 77 GLU A N 1
ATOM 614 C CA . GLU A 1 77 ? -5.201 0.954 -13.250 1.00 94.25 77 GLU A CA 1
ATOM 615 C C . GLU A 1 77 ? -6.170 0.282 -14.229 1.00 94.25 77 GLU A C 1
ATOM 617 O O . GLU A 1 77 ? -7.200 -0.256 -13.815 1.00 94.25 77 GLU A O 1
ATOM 622 N N . LYS A 1 78 ? -5.844 0.286 -15.528 1.00 91.25 78 LYS A N 1
ATOM 623 C CA . LYS A 1 78 ? -6.680 -0.344 -16.554 1.00 91.25 78 LYS A CA 1
ATOM 624 C C . LYS A 1 78 ? -6.833 -1.843 -16.295 1.00 91.25 78 LYS A C 1
ATOM 626 O O . LYS A 1 78 ? -7.950 -2.353 -16.354 1.00 91.25 78 LYS A O 1
ATOM 631 N N . THR A 1 79 ? -5.742 -2.533 -15.967 1.00 88.88 79 THR A N 1
ATOM 632 C CA . THR A 1 79 ? -5.764 -3.963 -15.636 1.00 88.88 79 THR A CA 1
ATOM 633 C C . THR A 1 79 ? -6.626 -4.232 -14.404 1.00 88.88 79 THR A C 1
ATOM 635 O O . THR A 1 79 ? -7.531 -5.059 -14.459 1.00 88.88 79 THR A O 1
ATOM 638 N N . ALA A 1 80 ? -6.436 -3.484 -13.317 1.00 88.69 80 ALA A N 1
ATOM 639 C CA . ALA A 1 80 ? -7.218 -3.658 -12.095 1.00 88.69 80 ALA A CA 1
ATOM 640 C C . ALA A 1 80 ? -8.725 -3.451 -12.319 1.00 88.69 80 ALA A C 1
ATOM 642 O O . ALA A 1 80 ? -9.538 -4.212 -11.794 1.00 88.69 80 ALA A O 1
ATOM 643 N N . ARG A 1 81 ? -9.111 -2.453 -13.127 1.00 89.00 81 ARG A N 1
ATOM 644 C CA . ARG A 1 81 ? -10.517 -2.202 -13.484 1.00 89.00 81 ARG A CA 1
ATOM 645 C C . ARG A 1 81 ? -11.103 -3.326 -14.333 1.00 89.00 81 ARG A C 1
ATOM 647 O O . ARG A 1 81 ? -12.195 -3.794 -14.029 1.00 89.00 81 ARG A O 1
ATOM 654 N N . ASN A 1 82 ? -10.371 -3.784 -15.347 1.00 86.06 82 ASN A N 1
ATOM 655 C CA . ASN A 1 82 ? -10.818 -4.859 -16.236 1.00 86.06 82 ASN A CA 1
ATOM 656 C C . ASN A 1 82 ? -11.046 -6.187 -15.499 1.00 86.06 82 ASN A C 1
ATOM 658 O O . ASN A 1 82 ? -11.899 -6.967 -15.907 1.00 86.06 82 ASN A O 1
ATOM 662 N N . HIS A 1 83 ? -10.308 -6.426 -14.414 1.00 82.50 83 HIS A N 1
ATOM 663 C CA . HIS A 1 83 ? -10.415 -7.638 -13.599 1.00 82.50 83 HIS A CA 1
ATOM 664 C C . HIS A 1 83 ? -11.249 -7.454 -12.318 1.00 82.50 83 HIS A C 1
ATOM 666 O O . HIS A 1 83 ? -11.276 -8.345 -11.476 1.00 82.50 83 HIS A O 1
ATOM 672 N N . GLY A 1 84 ? -11.927 -6.312 -12.138 1.00 82.62 84 GLY A N 1
ATOM 673 C CA . GLY A 1 84 ? -12.782 -6.071 -10.967 1.00 82.62 84 GLY A CA 1
ATOM 674 C C . GLY A 1 84 ? -12.038 -5.999 -9.626 1.00 82.62 84 GLY A C 1
ATOM 675 O O . GLY A 1 84 ? -12.660 -6.136 -8.577 1.00 82.62 84 GLY A O 1
ATOM 676 N N . ALA A 1 85 ? -10.723 -5.766 -9.645 1.00 83.25 85 ALA A N 1
ATOM 677 C CA . ALA A 1 85 ? -9.857 -5.734 -8.466 1.00 83.25 85 ALA A CA 1
ATOM 678 C C . ALA A 1 85 ? -9.522 -4.303 -8.001 1.00 83.25 85 ALA A C 1
ATOM 680 O O . ALA A 1 85 ? -8.658 -4.114 -7.154 1.00 83.25 85 ALA A O 1
ATOM 681 N N . TYR A 1 86 ? -10.155 -3.271 -8.566 1.00 88.94 86 TYR A N 1
ATOM 682 C CA . TYR A 1 86 ? -9.795 -1.868 -8.336 1.00 88.94 86 TYR A CA 1
ATOM 683 C C . TYR A 1 86 ? -10.239 -1.348 -6.955 1.00 88.94 86 TYR A C 1
ATOM 685 O O . TYR A 1 86 ? -11.318 -0.776 -6.806 1.00 88.94 86 TYR A O 1
ATOM 693 N N . THR A 1 87 ? -9.396 -1.551 -5.942 1.00 90.88 87 THR A N 1
ATOM 694 C CA . THR A 1 87 ? -9.616 -1.095 -4.559 1.00 90.88 87 THR A CA 1
ATOM 695 C C . THR A 1 87 ? -9.086 0.306 -4.285 1.00 90.88 87 THR A C 1
ATOM 697 O O . THR A 1 87 ? -8.385 0.892 -5.110 1.00 90.88 87 THR A O 1
ATOM 700 N N . ILE A 1 88 ? -9.377 0.835 -3.090 1.00 94.12 88 ILE A N 1
ATOM 701 C CA . ILE A 1 88 ? -8.839 2.122 -2.638 1.00 94.12 88 ILE A CA 1
ATOM 702 C C . ILE A 1 88 ? -7.306 2.138 -2.596 1.00 94.12 88 ILE A C 1
ATOM 704 O O . ILE A 1 88 ? -6.705 3.124 -3.007 1.00 94.12 88 ILE A O 1
ATOM 708 N N . GLU A 1 89 ? -6.665 1.039 -2.191 1.00 94.56 89 GLU A N 1
ATOM 709 C CA . GLU A 1 89 ? -5.202 0.941 -2.160 1.00 94.56 89 GLU A CA 1
ATOM 710 C C . GLU A 1 89 ? -4.613 0.965 -3.575 1.00 94.56 89 GLU A C 1
ATOM 712 O O . GLU A 1 89 ? -3.632 1.655 -3.842 1.00 94.56 89 GLU A O 1
ATOM 717 N N . ILE A 1 90 ? -5.233 0.239 -4.512 1.00 94.88 90 ILE A N 1
ATOM 718 C CA . ILE A 1 90 ? -4.796 0.221 -5.913 1.00 94.88 90 ILE A CA 1
ATOM 719 C C . ILE A 1 90 ? -5.027 1.587 -6.560 1.00 94.88 90 ILE A C 1
ATOM 721 O O . ILE A 1 90 ? -4.172 2.067 -7.308 1.00 94.88 90 ILE A O 1
ATOM 725 N N . LYS A 1 91 ? -6.152 2.236 -6.249 1.00 96.75 91 LYS A N 1
ATOM 726 C CA . LYS A 1 91 ? -6.437 3.605 -6.671 1.00 96.75 91 LYS A CA 1
ATOM 727 C C . LYS A 1 91 ? -5.371 4.577 -6.161 1.00 96.75 91 LYS A C 1
ATOM 729 O O . LYS A 1 91 ? -4.815 5.303 -6.979 1.00 96.75 91 LYS A O 1
ATOM 734 N N . ASP A 1 92 ? -5.067 4.568 -4.862 1.00 97.81 92 ASP A N 1
ATOM 735 C CA . ASP A 1 92 ? -4.049 5.433 -4.244 1.00 97.81 92 ASP A CA 1
ATOM 736 C C . ASP A 1 92 ? -2.681 5.242 -4.910 1.00 97.81 92 ASP A C 1
ATOM 738 O O . ASP A 1 92 ? -2.071 6.211 -5.367 1.00 97.81 92 ASP A O 1
ATOM 742 N N . MET A 1 93 ? -2.259 3.990 -5.107 1.00 97.38 93 MET A N 1
ATOM 743 C CA . MET A 1 93 ? -1.018 3.671 -5.814 1.00 97.38 93 MET A CA 1
ATOM 744 C C . MET A 1 93 ? -0.993 4.267 -7.227 1.00 97.38 93 MET A C 1
ATOM 746 O O . MET A 1 93 ? -0.054 4.971 -7.602 1.00 97.38 93 MET A O 1
ATOM 750 N N . CYS A 1 94 ? -2.030 3.989 -8.024 1.00 97.50 94 CYS A N 1
ATOM 751 C CA . CYS A 1 94 ? -2.092 4.421 -9.417 1.00 97.50 94 CYS A CA 1
ATOM 752 C C . CYS A 1 94 ? -2.145 5.949 -9.520 1.00 97.50 94 CYS A C 1
ATOM 754 O O . CYS A 1 94 ? -1.486 6.528 -10.385 1.00 97.50 94 CYS A O 1
ATOM 756 N N . ASP A 1 95 ? -2.896 6.616 -8.642 1.00 98.06 95 ASP A N 1
ATOM 757 C CA . ASP A 1 95 ? -2.981 8.075 -8.586 1.00 98.06 95 ASP A CA 1
ATOM 758 C C . ASP A 1 95 ? -1.613 8.694 -8.260 1.00 98.06 95 ASP A C 1
ATOM 760 O O . ASP A 1 95 ? -1.175 9.609 -8.965 1.00 98.06 95 ASP A O 1
ATOM 764 N N . ARG A 1 96 ? -0.872 8.143 -7.289 1.00 97.50 96 ARG A N 1
ATOM 765 C CA . ARG A 1 96 ? 0.492 8.597 -6.966 1.00 97.50 96 ARG A CA 1
ATOM 766 C C . ARG A 1 96 ? 1.487 8.364 -8.101 1.00 97.50 96 ARG A C 1
ATOM 768 O O . ARG A 1 96 ? 2.293 9.245 -8.396 1.00 97.50 96 ARG A O 1
ATOM 775 N N . MET A 1 97 ? 1.404 7.231 -8.801 1.00 97.56 97 MET A N 1
ATOM 776 C CA . MET A 1 97 ? 2.247 6.966 -9.977 1.00 97.56 97 MET A CA 1
ATOM 777 C C . MET A 1 97 ? 1.943 7.927 -11.132 1.00 97.56 97 MET A C 1
ATOM 779 O O . MET A 1 97 ? 2.858 8.471 -11.750 1.00 97.56 97 MET A O 1
ATOM 783 N N . LYS A 1 98 ? 0.662 8.199 -11.415 1.00 96.25 98 LYS A N 1
ATOM 784 C CA . LYS A 1 98 ? 0.251 9.157 -12.460 1.00 96.25 98 LYS A CA 1
ATOM 785 C C . LYS A 1 98 ? 0.719 10.581 -12.145 1.00 96.25 98 LYS A C 1
ATOM 787 O O . LYS A 1 98 ? 1.159 11.299 -13.054 1.00 96.25 98 LYS A O 1
ATOM 792 N N . ASN A 1 99 ? 0.671 10.953 -10.867 1.00 95.50 99 ASN A N 1
ATOM 793 C CA . ASN A 1 99 ? 1.109 12.249 -10.350 1.00 95.50 99 ASN A CA 1
ATOM 794 C C . ASN A 1 99 ? 2.620 12.331 -10.088 1.00 95.50 99 ASN A C 1
ATOM 796 O O . ASN A 1 99 ? 3.104 13.401 -9.735 1.00 95.50 99 ASN A O 1
ATOM 800 N N . LEU A 1 100 ? 3.367 11.246 -10.325 1.00 94.38 100 LEU A N 1
ATOM 801 C CA . LEU A 1 100 ? 4.821 11.156 -10.145 1.00 94.38 100 LEU A CA 1
ATOM 802 C C . LEU A 1 100 ? 5.292 11.336 -8.692 1.00 94.38 100 LEU A C 1
ATOM 804 O O . LEU A 1 100 ? 6.458 11.645 -8.464 1.00 94.38 100 LEU A O 1
ATOM 808 N N . THR A 1 101 ? 4.412 11.114 -7.715 1.00 94.25 101 THR A N 1
ATOM 809 C CA . THR A 1 101 ? 4.759 11.097 -6.284 1.00 94.25 101 THR A CA 1
ATOM 810 C C . THR A 1 101 ? 5.152 9.703 -5.790 1.00 94.25 101 THR A C 1
ATOM 812 O O . THR A 1 101 ? 5.641 9.567 -4.675 1.00 94.25 101 THR A O 1
ATOM 815 N N . LEU A 1 102 ? 4.968 8.670 -6.621 1.00 94.81 102 LEU A N 1
ATOM 816 C CA . LEU A 1 102 ? 5.416 7.298 -6.381 1.00 94.81 102 LEU A CA 1
ATOM 817 C C . LEU A 1 102 ? 6.121 6.773 -7.636 1.00 94.81 102 LEU A C 1
ATOM 819 O O . LEU A 1 102 ? 5.492 6.604 -8.682 1.00 94.81 102 LEU A O 1
ATOM 823 N N . THR A 1 103 ? 7.432 6.551 -7.552 1.00 95.06 103 THR A N 1
ATOM 824 C CA . THR A 1 103 ? 8.270 6.131 -8.688 1.00 95.06 103 THR A CA 1
ATOM 825 C C . THR A 1 103 ? 9.389 5.198 -8.228 1.00 95.06 103 THR A C 1
ATOM 827 O O . THR A 1 103 ? 9.633 5.055 -7.034 1.00 95.06 103 THR A O 1
ATOM 830 N N . GLY A 1 104 ? 10.085 4.555 -9.168 1.00 94.12 104 GLY A N 1
ATOM 831 C CA . GLY A 1 104 ? 11.239 3.723 -8.840 1.00 94.12 104 GLY A CA 1
ATOM 832 C C . GLY A 1 104 ? 10.868 2.505 -7.995 1.00 94.12 104 GLY A C 1
ATOM 833 O O . GLY A 1 104 ? 9.798 1.919 -8.158 1.00 94.12 104 GLY A O 1
ATOM 834 N N . MET A 1 105 ? 11.770 2.126 -7.089 1.00 94.25 105 MET A N 1
ATOM 835 C CA . MET A 1 105 ? 11.564 0.983 -6.195 1.00 94.25 105 MET A CA 1
ATOM 836 C C . MET A 1 105 ? 10.466 1.227 -5.156 1.00 94.25 105 MET A C 1
ATOM 838 O O . MET A 1 105 ? 9.873 0.259 -4.686 1.00 94.25 105 MET A O 1
ATOM 842 N N . ASP A 1 106 ? 10.137 2.486 -4.851 1.00 93.00 106 ASP A N 1
ATOM 843 C CA . ASP A 1 106 ? 9.103 2.827 -3.866 1.00 93.00 106 ASP A CA 1
ATOM 844 C C . ASP A 1 106 ? 7.714 2.344 -4.295 1.00 93.00 106 ASP A C 1
ATOM 846 O O . ASP A 1 106 ? 6.874 2.053 -3.448 1.00 93.00 106 ASP A O 1
ATOM 850 N N . VAL A 1 107 ? 7.487 2.148 -5.601 1.00 95.38 107 VAL A N 1
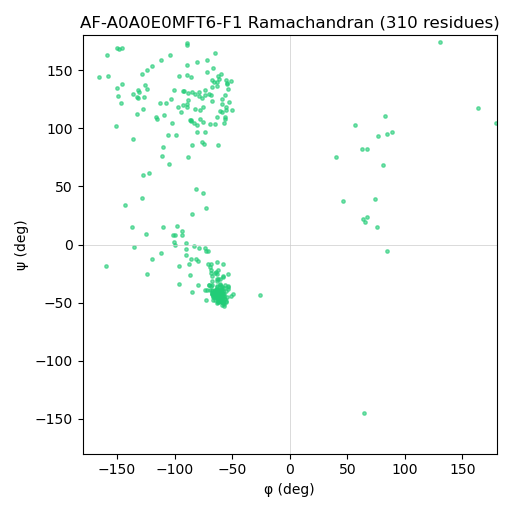ATOM 851 C CA . VAL A 1 107 ? 6.267 1.507 -6.124 1.00 95.38 107 VAL A CA 1
ATOM 852 C C . VAL A 1 107 ? 6.028 0.145 -5.464 1.00 95.38 107 VAL A C 1
ATOM 854 O O . VAL A 1 107 ? 4.889 -0.183 -5.152 1.00 95.38 107 VAL A O 1
ATOM 857 N N . LEU A 1 108 ? 7.091 -0.629 -5.213 1.00 94.12 108 LEU A N 1
ATOM 858 C CA . LEU A 1 108 ? 6.996 -1.962 -4.603 1.00 94.12 108 LEU A CA 1
ATOM 859 C C . LEU A 1 108 ? 6.814 -1.921 -3.085 1.00 94.12 108 LEU A C 1
ATOM 861 O O . LEU A 1 108 ? 6.441 -2.930 -2.502 1.00 94.12 108 LEU A O 1
ATOM 865 N N . LYS A 1 109 ? 7.052 -0.767 -2.454 1.00 93.06 109 LYS A N 1
ATOM 866 C CA . LYS A 1 109 ? 6.796 -0.544 -1.025 1.00 93.06 109 LYS A CA 1
ATOM 867 C C . LYS A 1 109 ? 5.350 -0.119 -0.755 1.00 93.06 109 LYS A C 1
ATOM 869 O O . LYS A 1 109 ? 4.915 -0.101 0.392 1.00 93.06 109 LYS A O 1
ATOM 874 N N . HIS A 1 110 ? 4.604 0.246 -1.798 1.00 95.56 110 HIS A N 1
ATOM 875 C CA . HIS A 1 110 ? 3.220 0.669 -1.663 1.00 95.56 110 HIS A CA 1
ATOM 876 C C . HIS A 1 110 ? 2.324 -0.492 -1.224 1.00 95.56 110 HIS A C 1
ATOM 878 O O . HIS A 1 110 ? 2.449 -1.601 -1.735 1.00 95.56 110 HIS A O 1
ATOM 884 N N . SER A 1 111 ? 1.346 -0.222 -0.358 1.00 94.12 111 SER A N 1
ATOM 885 C CA . SER A 1 111 ? 0.490 -1.246 0.256 1.00 94.12 111 SER A CA 1
ATOM 886 C C . SER A 1 111 ? -0.203 -2.181 -0.745 1.00 94.12 111 SER A C 1
ATOM 888 O O . SER A 1 111 ? -0.348 -3.372 -0.494 1.00 94.12 111 SER A O 1
ATOM 890 N N . ALA A 1 112 ? -0.607 -1.668 -1.907 1.00 93.81 112 ALA A N 1
ATOM 891 C CA . ALA A 1 112 ? -1.184 -2.458 -3.000 1.00 93.81 112 ALA A CA 1
ATOM 892 C C . ALA A 1 112 ? -0.239 -3.531 -3.590 1.00 93.81 112 ALA A C 1
ATOM 894 O O . ALA A 1 112 ? -0.731 -4.476 -4.198 1.00 93.81 112 ALA A O 1
ATOM 895 N N . MET A 1 113 ? 1.080 -3.382 -3.429 1.00 94.19 113 MET A N 1
ATOM 896 C CA . MET A 1 113 ? 2.120 -4.310 -3.902 1.00 94.19 113 MET A CA 1
ATOM 897 C C . MET A 1 113 ? 2.649 -5.239 -2.805 1.00 94.19 113 MET A C 1
ATOM 899 O O . MET A 1 113 ? 3.525 -6.053 -3.077 1.00 94.19 113 MET A O 1
ATOM 903 N N . LEU A 1 114 ? 2.139 -5.121 -1.581 1.00 91.75 114 LEU A N 1
ATOM 904 C CA . LEU A 1 114 ? 2.561 -5.939 -0.451 1.00 91.75 114 LEU A CA 1
ATOM 905 C C . LEU A 1 114 ? 1.732 -7.221 -0.358 1.00 91.75 114 LEU A C 1
ATOM 907 O O . LEU A 1 114 ? 0.523 -7.208 -0.625 1.00 91.75 114 LEU A O 1
ATOM 911 N N . SER A 1 115 ? 2.369 -8.312 0.077 1.00 88.06 115 SER A N 1
ATOM 912 C CA . SER A 1 115 ? 1.633 -9.500 0.508 1.00 88.06 115 SER A CA 1
ATOM 913 C C . SER A 1 115 ? 0.797 -9.181 1.755 1.00 88.06 115 SER A C 1
ATOM 915 O O . SER A 1 115 ? 1.007 -8.170 2.432 1.00 88.06 115 SER A O 1
ATOM 917 N N . VAL A 1 116 ? -0.160 -10.051 2.091 1.00 86.94 116 VAL A N 1
ATOM 918 C CA . VAL A 1 116 ? -0.935 -9.903 3.336 1.00 86.94 116 VAL A CA 1
ATOM 919 C C . VAL A 1 116 ? -0.004 -9.872 4.550 1.00 86.94 116 VAL A C 1
ATOM 921 O O . VAL A 1 116 ? -0.166 -9.026 5.430 1.00 86.94 116 VAL A O 1
ATOM 924 N N . ARG A 1 117 ? 1.007 -10.749 4.559 1.00 87.81 117 ARG A N 1
ATOM 925 C CA . ARG A 1 117 ? 1.996 -10.838 5.633 1.00 87.81 117 ARG A CA 1
ATOM 926 C C . ARG A 1 117 ? 2.789 -9.540 5.772 1.00 87.81 117 ARG A C 1
ATOM 928 O O . ARG A 1 117 ? 2.821 -8.983 6.863 1.00 87.81 117 ARG A O 1
ATOM 935 N N . ASP A 1 118 ? 3.298 -8.995 4.669 1.00 91.19 118 ASP A N 1
ATOM 936 C CA . ASP A 1 118 ? 4.068 -7.743 4.690 1.00 91.19 118 ASP A CA 1
ATOM 937 C C . ASP A 1 118 ? 3.220 -6.555 5.182 1.00 91.19 118 ASP A C 1
ATOM 939 O O . ASP A 1 118 ? 3.692 -5.714 5.949 1.00 91.19 118 ASP A O 1
ATOM 943 N N . LYS A 1 119 ? 1.935 -6.480 4.795 1.00 91.94 119 LYS A N 1
ATOM 944 C CA . LYS A 1 119 ? 1.011 -5.448 5.313 1.00 91.94 119 LYS A CA 1
ATOM 945 C C . LYS A 1 119 ? 0.818 -5.581 6.817 1.00 91.94 119 LYS A C 1
ATOM 947 O O . LYS A 1 119 ? 0.766 -4.585 7.535 1.00 91.94 119 LYS A O 1
ATOM 952 N N . PHE A 1 120 ? 0.670 -6.802 7.304 1.00 92.88 120 PHE A N 1
ATOM 953 C CA . PHE A 1 120 ? 0.500 -7.056 8.724 1.00 92.88 120 PHE A CA 1
ATOM 954 C C . PHE A 1 120 ? 1.758 -6.703 9.507 1.00 92.88 120 PHE A C 1
ATOM 956 O O . PHE A 1 120 ? 1.665 -5.992 10.510 1.00 92.88 120 PHE A O 1
ATOM 963 N N . ASP A 1 121 ? 2.929 -7.064 8.992 1.00 93.12 121 ASP A N 1
ATOM 964 C CA . ASP A 1 121 ? 4.206 -6.633 9.551 1.00 93.12 121 ASP A CA 1
ATOM 965 C C . ASP A 1 121 ? 4.336 -5.098 9.530 1.00 93.12 121 ASP A C 1
ATOM 967 O O . ASP A 1 121 ? 4.806 -4.513 10.506 1.00 93.12 121 ASP A O 1
ATOM 971 N N . SER A 1 122 ? 3.772 -4.415 8.521 1.00 93.75 122 SER A N 1
ATOM 972 C CA . SER A 1 122 ? 3.689 -2.938 8.457 1.00 93.75 122 SER A CA 1
ATOM 973 C C . SER A 1 122 ? 2.938 -2.325 9.605 1.00 93.75 122 SER A C 1
ATOM 975 O O . SER A 1 122 ? 3.370 -1.315 10.170 1.00 93.75 122 SER A O 1
ATOM 977 N N . VAL A 1 123 ? 1.801 -2.917 9.934 1.00 94.94 123 VAL A N 1
ATOM 978 C CA . VAL A 1 123 ? 0.956 -2.437 11.015 1.00 94.94 123 VAL A CA 1
ATOM 979 C C . VAL A 1 123 ? 1.613 -2.723 12.364 1.00 94.94 123 VAL A C 1
ATOM 981 O O . VAL A 1 123 ? 1.587 -1.860 13.243 1.00 94.94 123 VAL A O 1
ATOM 984 N N . LEU A 1 124 ? 2.250 -3.885 12.530 1.00 94.44 124 LEU A N 1
ATOM 985 C CA . LEU A 1 124 ? 2.974 -4.237 13.754 1.00 94.44 124 LEU A CA 1
ATOM 986 C C . LEU A 1 124 ? 4.200 -3.339 13.979 1.00 94.44 124 LEU A C 1
ATOM 988 O O . LEU A 1 124 ? 4.405 -2.843 15.093 1.00 94.44 124 LEU A O 1
ATOM 992 N N . ALA A 1 125 ? 4.977 -3.068 12.929 1.00 94.38 125 ALA A N 1
ATOM 993 C CA . ALA A 1 125 ? 6.108 -2.148 12.973 1.00 94.38 125 ALA A CA 1
ATOM 994 C C . ALA A 1 125 ? 5.650 -0.725 13.318 1.00 94.38 125 ALA A C 1
ATOM 996 O O . ALA A 1 125 ? 6.222 -0.086 14.206 1.00 94.38 125 ALA A O 1
ATOM 997 N N . LEU A 1 126 ? 4.565 -0.249 12.693 1.00 96.06 126 LEU A N 1
ATOM 998 C CA . LEU A 1 126 ? 3.969 1.048 13.012 1.00 96.06 126 LEU A CA 1
ATOM 999 C C . LEU A 1 126 ? 3.493 1.115 14.465 1.00 96.06 126 LEU A C 1
ATOM 1001 O O . LEU A 1 126 ? 3.771 2.096 15.151 1.00 96.06 126 LEU A O 1
ATOM 1005 N N . ASN A 1 127 ? 2.802 0.083 14.953 1.00 95.06 127 ASN A N 1
ATOM 1006 C CA . ASN A 1 127 ? 2.348 0.024 16.341 1.00 95.06 127 ASN A CA 1
ATOM 1007 C C . ASN A 1 127 ? 3.530 0.118 17.318 1.00 95.06 127 ASN A C 1
ATOM 1009 O O . ASN A 1 127 ? 3.501 0.923 18.251 1.00 95.06 127 ASN A O 1
ATOM 1013 N N . THR A 1 128 ? 4.592 -0.643 17.052 1.00 94.06 128 THR A N 1
ATOM 1014 C CA . THR A 1 128 ? 5.828 -0.632 17.844 1.00 94.06 128 THR A CA 1
ATOM 1015 C C . THR A 1 128 ? 6.476 0.751 17.834 1.00 94.06 128 THR A C 1
ATOM 1017 O O . THR A 1 128 ? 6.828 1.281 18.889 1.00 94.06 128 THR A O 1
ATOM 1020 N N . PHE A 1 129 ? 6.566 1.387 16.663 1.00 94.94 129 PHE A N 1
ATOM 1021 C CA . PHE A 1 129 ? 7.090 2.743 16.535 1.00 94.94 129 PHE A CA 1
ATOM 1022 C C . PHE A 1 129 ? 6.266 3.752 17.347 1.00 94.94 129 PHE A C 1
ATOM 1024 O O . PHE A 1 129 ? 6.821 4.543 18.110 1.00 94.94 129 PHE A O 1
ATOM 1031 N N . VAL A 1 130 ? 4.937 3.702 17.227 1.00 94.56 130 VAL A N 1
ATOM 1032 C CA . VAL A 1 130 ? 4.013 4.573 17.967 1.00 94.56 130 VAL A CA 1
ATOM 1033 C C . VAL A 1 130 ? 4.180 4.399 19.476 1.00 94.56 130 VAL A C 1
ATOM 1035 O O . VAL A 1 130 ? 4.200 5.392 20.205 1.00 94.56 130 VAL A O 1
ATOM 1038 N N . PHE A 1 131 ? 4.329 3.161 19.946 1.00 90.69 131 PHE A N 1
ATOM 1039 C CA . PHE A 1 131 ? 4.538 2.855 21.359 1.00 90.69 131 PHE A CA 1
ATOM 1040 C C . PHE A 1 131 ? 5.861 3.427 21.891 1.00 90.69 131 PHE A C 1
ATOM 1042 O O . PHE A 1 131 ? 5.885 4.046 22.954 1.00 90.69 131 PHE A O 1
ATOM 1049 N N . LEU A 1 132 ? 6.955 3.270 21.141 1.00 91.19 132 LEU A N 1
ATOM 1050 C CA . LEU A 1 132 ? 8.291 3.687 21.577 1.00 91.19 132 LEU A CA 1
ATOM 1051 C C . LEU A 1 132 ? 8.543 5.196 21.423 1.00 91.19 132 LEU A C 1
ATOM 1053 O O . LEU A 1 132 ? 9.232 5.791 22.253 1.00 91.19 132 LEU A O 1
ATOM 1057 N N . HIS A 1 133 ? 7.991 5.826 20.381 1.00 90.81 133 HIS A N 1
ATOM 1058 C CA . HIS A 1 133 ? 8.396 7.172 19.948 1.00 90.81 133 HIS A CA 1
ATOM 1059 C C . HIS A 1 133 ? 7.282 8.226 19.971 1.00 90.81 133 HIS A C 1
ATOM 1061 O O . HIS A 1 133 ? 7.562 9.426 19.876 1.00 90.81 133 HIS A O 1
ATOM 1067 N N . CYS A 1 134 ? 6.021 7.817 20.119 1.00 88.94 134 CYS A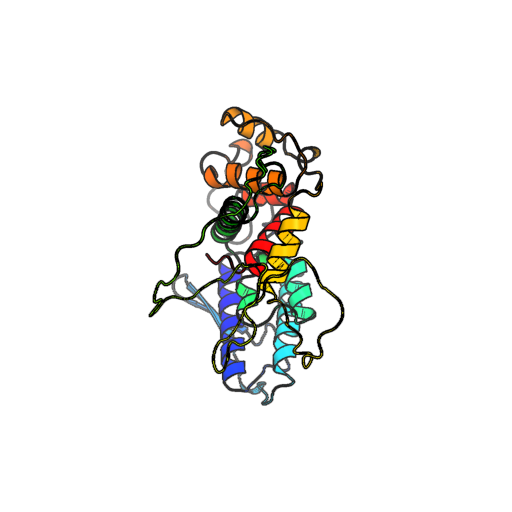 N 1
ATOM 1068 C CA . CYS A 1 134 ? 4.867 8.713 20.103 1.00 88.94 134 CYS A CA 1
ATOM 1069 C C . CYS A 1 134 ? 4.074 8.577 21.405 1.00 88.94 134 CYS A C 1
ATOM 1071 O O . CYS A 1 134 ? 2.909 8.181 21.376 1.00 88.94 134 CYS A O 1
ATOM 1073 N N . LYS A 1 135 ? 4.686 8.891 22.552 1.00 80.06 135 LYS A N 1
ATOM 1074 C CA . LYS A 1 135 ? 3.998 8.862 23.855 1.00 80.06 135 LYS A CA 1
ATOM 1075 C C . LYS A 1 135 ? 2.805 9.825 23.888 1.00 80.06 135 LYS A C 1
ATOM 1077 O O . LYS A 1 135 ? 2.823 10.872 23.238 1.00 80.06 135 LYS A O 1
ATOM 1082 N N . SER A 1 136 ? 1.761 9.448 24.616 1.00 64.88 136 SER A N 1
ATOM 1083 C CA . SER A 1 136 ? 0.603 10.297 24.900 1.00 64.88 136 SER A CA 1
ATOM 1084 C C . SER A 1 136 ? 1.049 11.515 25.712 1.00 64.88 136 SER A C 1
ATOM 1086 O O . SER A 1 136 ? 1.802 11.369 26.668 1.00 64.88 136 SER A O 1
ATOM 1088 N N . GLN A 1 137 ? 0.563 12.715 25.380 1.00 54.84 137 GLN A N 1
ATOM 1089 C CA . GLN A 1 137 ? 0.747 13.887 26.253 1.00 54.84 137 GLN A CA 1
ATOM 1090 C C . GLN A 1 137 ? 0.053 13.717 27.621 1.00 54.84 137 GLN A C 1
ATOM 1092 O O . GLN A 1 137 ? 0.407 14.418 28.559 1.00 54.84 137 GLN A O 1
ATOM 1097 N N . ASP A 1 138 ? -0.852 12.741 27.757 1.00 49.75 138 ASP A N 1
ATOM 1098 C CA . ASP A 1 138 ? -1.480 12.354 29.029 1.00 49.75 138 ASP A CA 1
ATOM 1099 C C . ASP A 1 138 ? -0.515 11.639 30.008 1.00 49.75 138 ASP A C 1
ATOM 1101 O O . ASP A 1 138 ? -0.892 11.388 31.148 1.00 49.75 138 ASP A O 1
ATOM 1105 N N . ASP A 1 139 ? 0.728 11.336 29.603 1.00 40.59 139 ASP A N 1
ATOM 1106 C CA . ASP A 1 139 ? 1.732 10.654 30.441 1.00 40.59 139 ASP A CA 1
ATOM 1107 C C . ASP A 1 139 ? 2.739 11.607 31.115 1.00 40.59 139 ASP A C 1
ATOM 1109 O O . ASP A 1 139 ? 3.787 11.158 31.583 1.00 40.59 139 ASP A O 1
ATOM 1113 N N . THR A 1 140 ? 2.486 12.921 31.183 1.00 31.45 140 THR A N 1
ATOM 1114 C CA . THR A 1 140 ? 3.296 13.793 32.052 1.00 31.45 140 THR A CA 1
ATOM 1115 C C . THR A 1 140 ? 2.844 13.632 33.504 1.00 31.45 140 THR A C 1
ATOM 1117 O O . THR A 1 140 ? 1.719 14.036 33.815 1.00 31.45 140 THR A O 1
ATOM 1120 N N . PRO A 1 141 ? 3.688 13.124 34.425 1.00 29.67 141 PRO A N 1
ATOM 1121 C CA . PRO A 1 141 ? 3.426 13.279 35.845 1.00 29.67 141 PRO A CA 1
ATOM 1122 C C . PRO A 1 141 ? 3.403 14.779 36.125 1.00 29.67 141 PRO A C 1
ATOM 1124 O O . PRO A 1 141 ? 4.398 15.479 35.929 1.00 29.67 141 PRO A O 1
ATOM 1127 N N . THR A 1 142 ? 2.246 15.293 36.523 1.00 33.56 142 THR A N 1
ATOM 1128 C CA . THR A 1 142 ? 2.161 16.622 37.113 1.00 33.56 142 THR A CA 1
ATOM 1129 C C . THR A 1 142 ? 2.686 16.481 38.534 1.00 33.56 142 THR A C 1
ATOM 1131 O O . THR A 1 142 ? 1.913 16.195 39.436 1.00 33.56 142 THR A O 1
ATOM 1134 N N . ASP A 1 143 ? 3.995 16.635 38.726 1.00 26.64 143 ASP A N 1
ATOM 1135 C CA . ASP A 1 143 ? 4.552 16.880 40.054 1.00 26.64 143 ASP A CA 1
ATOM 1136 C C . ASP A 1 143 ? 5.436 18.138 40.035 1.00 26.64 143 ASP A C 1
ATOM 1138 O O . ASP A 1 143 ? 6.325 18.269 39.186 1.00 26.64 143 ASP A O 1
ATOM 1142 N N . PRO A 1 144 ? 5.186 19.101 40.943 1.00 34.81 144 PRO A N 1
ATOM 1143 C CA . PRO A 1 144 ? 5.899 20.362 40.996 1.00 34.81 144 PRO A CA 1
ATOM 1144 C C . PRO A 1 144 ? 7.173 20.180 41.820 1.00 34.81 144 PRO A C 1
ATOM 1146 O O . PRO A 1 144 ? 7.119 20.096 43.043 1.00 34.81 144 PRO A O 1
ATOM 1149 N N . CYS A 1 145 ? 8.342 20.162 41.186 1.00 22.72 145 CYS A N 1
ATOM 1150 C CA . CYS A 1 145 ? 9.594 20.363 41.913 1.00 22.72 145 CYS A CA 1
ATOM 1151 C C . CYS A 1 145 ? 10.519 21.312 41.158 1.00 22.72 145 CYS A C 1
ATOM 1153 O O . CYS A 1 145 ? 11.352 20.931 40.340 1.00 22.72 145 CYS A O 1
ATOM 1155 N N . THR A 1 146 ? 10.356 22.588 41.496 1.00 29.11 146 THR A N 1
ATOM 1156 C CA . THR A 1 146 ? 11.380 23.625 41.432 1.00 29.11 146 THR A CA 1
ATOM 1157 C C . THR A 1 146 ? 12.641 23.123 42.137 1.00 29.11 146 THR A C 1
ATOM 1159 O O . THR A 1 146 ? 12.623 22.918 43.349 1.00 29.11 146 THR A O 1
ATOM 1162 N N . ILE A 1 147 ? 13.748 22.958 41.412 1.00 23.48 147 ILE A N 1
ATOM 1163 C CA . ILE A 1 147 ? 15.075 22.834 42.021 1.00 23.48 147 ILE A CA 1
ATOM 1164 C C . ILE A 1 147 ? 15.908 24.030 41.572 1.00 23.48 147 ILE A C 1
ATOM 1166 O O . ILE A 1 147 ? 16.264 24.187 40.407 1.00 23.48 147 ILE A O 1
ATOM 1170 N N . SER A 1 148 ? 16.154 24.893 42.554 1.00 24.27 148 SER A N 1
ATOM 1171 C CA . SER A 1 148 ? 17.105 25.995 42.545 1.00 24.27 148 SER A CA 1
ATOM 1172 C C . SER A 1 148 ? 18.516 25.464 42.278 1.00 24.27 148 SER A C 1
ATOM 1174 O O . SER A 1 148 ? 19.012 24.580 42.971 1.00 24.27 148 SER A O 1
ATOM 1176 N N . SER A 1 149 ? 19.159 26.021 41.257 1.00 25.17 149 SER A N 1
ATOM 1177 C CA . SER A 1 149 ? 20.556 25.788 40.908 1.00 25.17 149 SER A CA 1
ATOM 1178 C C . SER A 1 149 ? 21.486 26.542 41.856 1.00 25.17 149 SER A C 1
ATOM 1180 O O . SER A 1 149 ? 21.372 27.761 41.957 1.00 25.17 149 SER A O 1
ATOM 1182 N N . ASN A 1 150 ? 22.442 25.847 42.477 1.00 27.50 150 ASN A N 1
ATOM 1183 C CA . ASN A 1 150 ? 23.740 26.417 42.842 1.00 27.50 150 ASN A CA 1
ATOM 1184 C C . ASN A 1 150 ? 24.798 25.317 43.014 1.00 27.50 150 ASN A C 1
ATOM 1186 O O . ASN A 1 150 ? 24.507 24.245 43.535 1.00 27.50 150 ASN A O 1
ATOM 1190 N N . SER A 1 151 ? 26.032 25.660 42.626 1.00 27.08 151 SER A N 1
ATOM 1191 C CA . SER A 1 151 ? 27.314 24.926 42.679 1.00 27.08 151 SER A CA 1
ATOM 1192 C C . SER A 1 151 ? 27.646 23.944 41.535 1.00 27.08 151 SER A C 1
ATOM 1194 O O . SER A 1 151 ? 27.302 22.769 41.550 1.00 27.08 151 SER A O 1
ATOM 1196 N N . ILE A 1 152 ? 28.407 24.459 40.558 1.00 30.48 152 ILE A N 1
ATOM 1197 C CA . ILE A 1 152 ? 29.202 23.709 39.570 1.00 30.48 152 ILE A CA 1
ATOM 1198 C C . ILE A 1 152 ? 30.629 23.549 40.134 1.00 30.48 152 ILE A C 1
ATOM 1200 O O . ILE A 1 152 ? 31.205 24.564 40.535 1.00 30.48 152 ILE A O 1
ATOM 1204 N N . PRO A 1 153 ? 31.253 22.356 40.122 1.00 24.81 153 PRO A N 1
ATOM 1205 C CA . PRO A 1 153 ? 32.702 22.234 40.231 1.00 24.81 153 PRO A CA 1
ATOM 1206 C C . PRO A 1 153 ? 33.361 22.545 38.881 1.00 24.81 153 PRO A C 1
ATOM 1208 O O . PRO A 1 153 ? 32.965 22.036 37.833 1.00 24.81 153 PRO A O 1
ATOM 1211 N N . SER A 1 154 ? 34.378 23.396 38.922 1.00 31.14 154 SER A N 1
ATOM 1212 C CA . SER A 1 154 ? 35.211 23.798 37.793 1.00 31.14 154 SER A CA 1
ATOM 1213 C C . SER A 1 154 ? 36.094 22.649 37.286 1.00 31.14 154 SER A C 1
ATOM 1215 O O . SER A 1 154 ? 36.874 22.101 38.059 1.00 31.14 154 SER A O 1
ATOM 1217 N N . GLN A 1 155 ? 36.031 22.420 35.970 1.00 30.92 155 GLN A N 1
ATOM 1218 C CA . GLN A 1 155 ? 36.881 21.569 35.119 1.00 30.92 155 GLN A CA 1
ATOM 1219 C C . GLN A 1 155 ? 36.556 20.065 35.057 1.00 30.92 155 GLN A C 1
ATOM 1221 O O . GLN A 1 155 ? 36.835 19.299 35.972 1.00 30.92 155 GLN A O 1
ATOM 1226 N N . ALA A 1 156 ? 36.068 19.646 33.884 1.00 29.28 156 ALA A N 1
ATOM 1227 C CA . ALA A 1 156 ? 36.217 18.295 33.356 1.00 29.28 156 ALA A CA 1
ATOM 1228 C C . ALA A 1 156 ? 36.581 18.394 31.864 1.00 29.28 156 ALA A C 1
ATOM 1230 O O . ALA A 1 156 ? 35.954 19.135 31.107 1.00 29.28 156 ALA A O 1
ATOM 1231 N N . ASP A 1 157 ? 37.641 17.686 31.494 1.00 27.59 157 ASP A N 1
ATOM 1232 C CA . ASP A 1 157 ? 38.215 17.579 30.156 1.00 27.59 157 ASP A CA 1
ATOM 1233 C C . ASP A 1 157 ? 37.416 16.524 29.366 1.00 27.59 157 ASP A C 1
ATOM 1235 O O . ASP A 1 157 ? 37.360 15.363 29.774 1.00 27.59 157 ASP A O 1
ATOM 1239 N N . PHE A 1 158 ? 36.744 16.912 28.277 1.00 29.66 158 PHE A N 1
ATOM 1240 C CA . PHE A 1 158 ? 35.969 15.989 27.437 1.00 29.66 158 PHE A CA 1
ATOM 1241 C C . PHE A 1 158 ? 36.666 15.811 26.090 1.00 29.66 158 PHE A C 1
ATOM 1243 O O . PHE A 1 158 ? 36.326 16.448 25.094 1.00 29.66 158 PHE A O 1
ATOM 1250 N N . SER A 1 159 ? 37.643 14.909 26.051 1.00 31.11 159 SER A N 1
ATOM 1251 C CA . SER A 1 159 ? 38.069 14.304 24.794 1.00 31.11 159 SER A CA 1
ATOM 1252 C C . SER A 1 159 ? 37.070 13.205 24.408 1.00 31.11 159 SER A C 1
ATOM 1254 O O . SER A 1 159 ? 36.755 12.313 25.192 1.00 31.11 159 SER A O 1
ATOM 1256 N N . THR A 1 160 ? 36.563 13.289 23.174 1.00 33.12 160 THR A N 1
ATOM 1257 C CA . THR A 1 160 ? 35.750 12.279 22.464 1.00 33.12 160 THR A CA 1
ATOM 1258 C C . THR A 1 160 ? 34.386 11.902 23.066 1.00 33.12 160 THR A C 1
ATOM 1260 O O . THR A 1 160 ? 34.239 10.845 23.666 1.00 33.12 160 THR A O 1
ATOM 1263 N N . ALA A 1 161 ? 33.353 12.708 22.795 1.00 28.62 161 ALA A N 1
ATOM 1264 C CA . ALA A 1 161 ? 31.964 12.251 22.626 1.00 28.62 161 ALA A CA 1
ATOM 1265 C C . ALA A 1 161 ? 31.114 13.361 21.977 1.00 28.62 161 ALA A C 1
ATOM 1267 O O . ALA A 1 161 ? 31.329 14.541 22.247 1.00 28.62 161 ALA A O 1
ATOM 1268 N N . GLU A 1 162 ? 30.154 12.994 21.124 1.00 29.16 162 GLU A N 1
ATOM 1269 C CA . GLU A 1 162 ? 29.119 13.906 20.620 1.00 29.16 162 GLU A CA 1
ATOM 1270 C C . GLU A 1 162 ? 28.362 14.535 21.803 1.00 29.16 162 GLU A C 1
ATOM 1272 O O . GLU A 1 162 ? 27.622 13.858 22.517 1.00 29.16 162 GLU A O 1
ATOM 1277 N N . CYS A 1 163 ? 28.556 15.833 22.039 1.00 27.41 163 CYS A N 1
ATOM 1278 C CA . CYS A 1 163 ? 27.875 16.550 23.113 1.00 27.41 163 CYS A CA 1
ATOM 1279 C C . CYS A 1 163 ? 26.584 17.190 22.596 1.00 27.41 163 CYS A C 1
ATOM 1281 O O . CYS A 1 163 ? 26.611 18.072 21.740 1.00 27.41 163 CYS A O 1
ATOM 1283 N N . THR A 1 164 ? 25.448 16.806 23.180 1.00 32.09 164 THR A N 1
ATOM 1284 C CA . THR A 1 164 ? 24.215 17.601 23.107 1.00 32.09 164 THR A CA 1
ATOM 1285 C C . THR A 1 164 ? 24.294 18.664 24.199 1.00 32.09 164 THR A C 1
ATOM 1287 O O . THR A 1 164 ? 24.162 18.352 25.380 1.00 32.09 164 THR A O 1
ATOM 1290 N N . ILE A 1 165 ? 24.563 19.918 23.829 1.00 30.84 165 ILE A N 1
ATOM 1291 C CA . ILE A 1 165 ? 24.592 21.029 24.788 1.00 30.84 165 ILE A CA 1
ATOM 1292 C C . ILE A 1 165 ? 23.169 21.561 24.948 1.00 30.84 165 ILE A C 1
ATOM 1294 O O . ILE A 1 165 ? 22.645 22.251 24.077 1.00 30.84 165 ILE A O 1
ATOM 1298 N N . SER A 1 166 ? 22.550 21.267 26.084 1.00 34.69 166 SER A N 1
ATOM 1299 C CA . SER A 1 166 ? 21.367 21.974 26.568 1.00 34.69 166 SER A CA 1
ATOM 1300 C C . SER A 1 166 ? 21.789 22.871 27.728 1.00 34.69 166 SER A C 1
ATOM 1302 O O . SER A 1 166 ? 21.870 22.411 28.866 1.00 34.69 166 SER A O 1
ATOM 1304 N N . SER A 1 167 ? 22.099 24.141 27.461 1.00 30.08 167 SER A N 1
ATOM 1305 C CA . SER A 1 167 ? 22.302 25.123 28.529 1.00 30.08 167 SER A CA 1
ATOM 1306 C C . SER A 1 167 ? 21.819 26.519 28.136 1.00 30.08 167 SER A C 1
ATOM 1308 O O . SER A 1 167 ? 22.025 27.003 27.026 1.00 30.08 167 SER A O 1
ATOM 1310 N N . SER A 1 168 ? 21.159 27.172 29.091 1.00 33.59 168 SER A N 1
ATOM 1311 C CA . SER A 1 168 ? 20.608 28.528 29.020 1.00 33.59 168 SER A CA 1
ATOM 1312 C C . SER A 1 168 ? 21.634 29.625 29.349 1.00 33.59 168 SER A C 1
ATOM 1314 O O . SER A 1 168 ? 21.248 30.708 29.779 1.00 33.59 168 SER A O 1
ATOM 1316 N N . SER A 1 169 ? 22.930 29.371 29.146 1.00 34.19 169 SER A N 1
ATOM 1317 C CA . SER A 1 169 ? 24.000 30.346 29.398 1.00 34.19 169 SER A CA 1
ATOM 1318 C C . SER A 1 169 ? 25.179 30.076 28.457 1.00 34.19 169 SER A C 1
ATOM 1320 O O . SER A 1 169 ? 25.950 29.144 28.681 1.00 34.19 169 SER A O 1
ATOM 1322 N N . ILE A 1 170 ? 25.316 30.867 27.390 1.00 35.00 170 ILE A N 1
ATOM 1323 C CA . ILE A 1 170 ? 26.441 30.771 26.443 1.00 35.00 170 ILE A CA 1
ATOM 1324 C C . ILE A 1 170 ? 27.647 31.529 27.034 1.00 35.00 170 ILE A C 1
ATOM 1326 O O . ILE A 1 170 ? 27.480 32.693 27.407 1.00 35.00 170 ILE A O 1
ATOM 1330 N N . PRO A 1 171 ? 28.859 30.945 27.114 1.00 26.58 171 PRO A N 1
ATOM 1331 C CA . PRO A 1 171 ? 30.061 31.702 27.451 1.00 26.58 171 PRO A CA 1
ATOM 1332 C C . PRO A 1 171 ? 30.402 32.685 26.325 1.00 26.58 171 PRO A C 1
ATOM 1334 O O . PRO A 1 171 ? 30.393 32.330 25.146 1.00 26.58 171 PRO A O 1
ATOM 1337 N N . SER A 1 172 ? 30.745 33.923 26.678 1.00 34.06 172 SER A N 1
ATOM 1338 C CA . SER A 1 172 ? 31.322 34.882 25.739 1.00 34.06 172 SER A CA 1
ATOM 1339 C C . SER A 1 172 ? 32.677 34.355 25.253 1.00 34.06 172 SER A C 1
ATOM 1341 O O . SER A 1 172 ? 33.636 34.357 26.019 1.00 34.06 172 SER A O 1
ATOM 1343 N N . GLN A 1 173 ? 32.724 33.951 23.982 1.00 37.16 173 GLN A N 1
ATOM 1344 C CA . GLN A 1 173 ? 33.836 33.330 23.245 1.00 37.16 173 GLN A CA 1
ATOM 1345 C C . GLN A 1 173 ? 33.910 31.798 23.325 1.00 37.16 173 GLN A C 1
ATOM 1347 O O . GLN A 1 173 ? 34.515 31.217 24.220 1.00 37.16 173 GLN A O 1
ATOM 1352 N N . ALA A 1 174 ? 33.363 31.159 22.291 1.00 34.41 174 ALA A N 1
ATOM 1353 C CA . ALA A 1 174 ? 33.770 29.835 21.843 1.00 34.41 174 ALA A CA 1
ATOM 1354 C C . ALA A 1 174 ? 33.953 29.893 20.318 1.00 34.41 174 ALA A C 1
ATOM 1356 O O . ALA A 1 174 ? 33.081 30.383 19.598 1.00 34.41 174 ALA A O 1
ATOM 1357 N N . ASP A 1 175 ? 35.120 29.458 19.854 1.00 30.67 175 ASP A N 1
ATOM 1358 C CA . ASP A 1 175 ? 35.486 29.402 18.442 1.00 30.67 175 ASP A CA 1
ATOM 1359 C C . ASP A 1 175 ? 34.989 28.066 17.868 1.00 30.67 175 ASP A C 1
ATOM 1361 O O . ASP A 1 175 ? 35.504 27.002 18.208 1.00 30.67 175 ASP A O 1
ATOM 1365 N N . PHE A 1 176 ? 33.930 28.103 17.056 1.00 36.22 176 PHE A N 1
ATOM 1366 C CA . PHE A 1 176 ? 33.333 26.914 16.442 1.0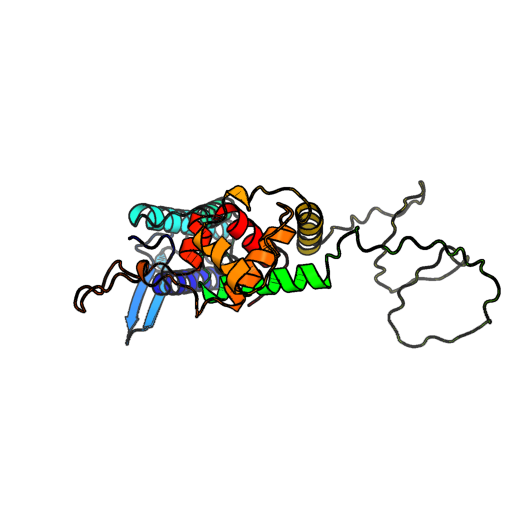0 36.22 176 PHE A CA 1
ATOM 1367 C C . PHE A 1 176 ? 33.702 26.842 14.962 1.00 36.22 176 PHE A C 1
ATOM 1369 O O . PHE A 1 176 ? 32.855 26.995 14.081 1.00 36.22 176 PHE A O 1
ATOM 1376 N N . SER A 1 177 ? 34.972 26.583 14.665 1.00 36.06 177 SER A N 1
ATOM 1377 C CA . SER A 1 177 ? 35.333 26.055 13.352 1.00 36.06 177 SER A CA 1
ATOM 1378 C C . SER A 1 177 ? 35.280 24.527 13.421 1.00 36.06 177 SER A C 1
ATOM 1380 O O . SER A 1 177 ? 35.989 23.899 14.196 1.00 36.06 177 SER A O 1
ATOM 1382 N N . THR A 1 178 ? 34.398 23.929 12.614 1.00 33.44 178 THR A N 1
ATOM 1383 C CA . THR A 1 178 ? 34.175 22.477 12.426 1.00 33.44 178 THR A CA 1
ATOM 1384 C C . THR A 1 178 ? 33.306 21.732 13.457 1.00 33.44 178 THR A C 1
ATOM 1386 O O . THR A 1 178 ? 33.748 20.803 14.118 1.00 33.44 178 THR A O 1
ATOM 1389 N N . ALA A 1 179 ? 32.001 22.030 13.492 1.00 31.78 179 ALA A N 1
ATOM 1390 C CA . ALA A 1 179 ? 30.986 21.049 13.901 1.00 31.78 179 ALA A CA 1
ATOM 1391 C C . ALA A 1 179 ? 29.641 21.312 13.197 1.00 31.78 179 ALA A C 1
ATOM 1393 O O . ALA A 1 179 ? 29.182 22.451 13.124 1.00 31.78 179 ALA A O 1
ATOM 1394 N N . LYS A 1 180 ? 28.992 20.261 12.673 1.00 29.84 180 LYS A N 1
ATOM 1395 C CA . LYS A 1 180 ? 27.570 20.301 12.289 1.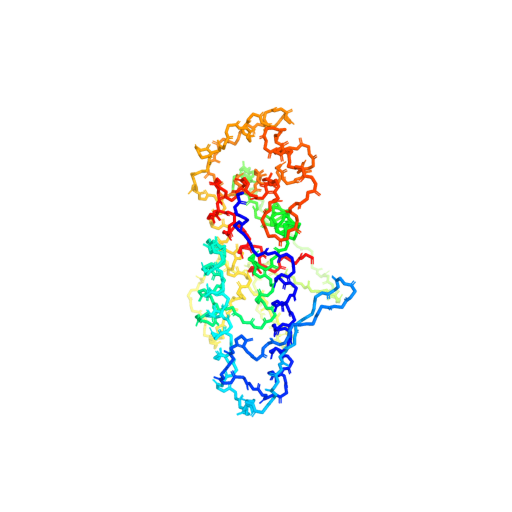00 29.84 180 LYS A CA 1
ATOM 1396 C C . LYS A 1 180 ? 26.749 20.389 13.578 1.00 29.84 180 LYS A C 1
ATOM 1398 O O . LYS A 1 180 ? 26.597 19.385 14.263 1.00 29.84 180 LYS A O 1
ATOM 1403 N N . CYS A 1 181 ? 26.228 21.565 13.907 1.00 27.41 181 CYS A N 1
ATOM 1404 C CA . CYS A 1 181 ? 25.296 21.718 15.024 1.00 27.41 181 CYS A CA 1
ATOM 1405 C C . CYS A 1 181 ? 23.854 21.493 14.557 1.00 27.41 181 CYS A C 1
ATOM 1407 O O . CYS A 1 181 ? 23.371 22.194 13.668 1.00 27.41 181 CYS A O 1
ATOM 1409 N N . THR A 1 182 ? 23.150 20.563 15.202 1.00 31.91 182 THR A N 1
ATOM 1410 C CA . THR A 1 182 ? 21.685 20.472 15.153 1.00 31.91 182 THR A CA 1
ATOM 1411 C C . THR A 1 182 ? 21.138 21.221 16.363 1.00 31.91 182 THR A C 1
ATOM 1413 O O . THR A 1 182 ? 21.380 20.824 17.500 1.00 31.91 182 THR A O 1
ATOM 1416 N N . ILE A 1 183 ? 20.429 22.325 16.134 1.00 30.86 183 ILE A N 1
ATOM 1417 C CA . ILE A 1 183 ? 19.816 23.129 17.198 1.00 30.86 183 ILE A CA 1
ATOM 1418 C C . ILE A 1 183 ? 18.348 22.708 17.322 1.00 30.86 183 ILE A C 1
ATOM 1420 O O . ILE A 1 183 ? 17.585 22.881 16.375 1.00 30.86 183 ILE A O 1
ATOM 1424 N N . SER A 1 184 ? 17.929 22.193 18.483 1.00 30.28 184 SER A N 1
ATOM 1425 C CA . SER A 1 184 ? 16.508 22.126 18.847 1.00 30.28 184 SER A CA 1
ATOM 1426 C C . SER A 1 184 ? 16.205 23.250 19.836 1.00 30.28 184 SER A C 1
ATOM 1428 O O . SER A 1 184 ? 16.588 23.165 21.002 1.00 30.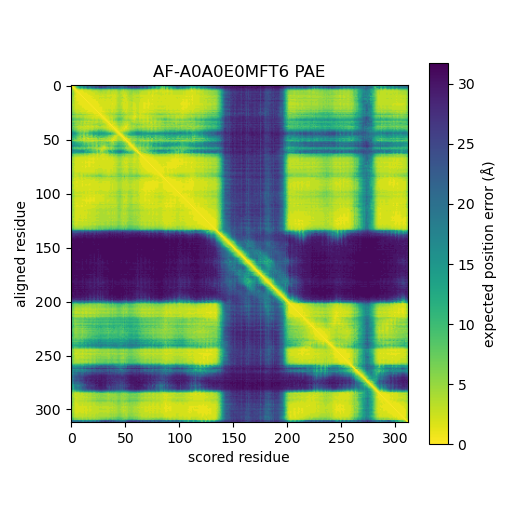28 184 SER A O 1
ATOM 1430 N N . SER A 1 185 ? 15.538 24.314 19.396 1.00 27.80 185 SER A N 1
ATOM 1431 C CA . SER A 1 185 ? 15.068 25.369 20.297 1.00 27.80 185 SER A CA 1
ATOM 1432 C C . SER A 1 185 ? 13.575 25.630 20.106 1.00 27.80 185 SER A C 1
ATOM 1434 O O . SER A 1 185 ? 13.123 26.085 19.060 1.00 27.80 185 SER A O 1
ATOM 1436 N N . ASN A 1 186 ? 12.803 25.370 21.164 1.00 32.47 186 ASN A N 1
ATOM 1437 C CA . ASN A 1 186 ? 11.442 25.875 21.340 1.00 32.47 186 ASN A CA 1
ATOM 1438 C C . ASN A 1 186 ? 11.512 27.235 22.041 1.00 32.47 186 ASN A C 1
ATOM 1440 O O . ASN A 1 186 ? 11.254 27.308 23.234 1.00 32.47 186 ASN A O 1
ATOM 1444 N N . SER A 1 187 ? 11.911 28.276 21.307 1.00 27.84 187 SER A N 1
ATOM 1445 C CA . SER A 1 187 ? 11.632 29.699 21.586 1.00 27.84 187 SER A CA 1
ATOM 1446 C C . SER A 1 187 ? 12.591 30.558 20.762 1.00 27.84 187 SER A C 1
ATOM 1448 O O . SER A 1 187 ? 13.803 30.477 20.951 1.00 27.84 187 SER A O 1
ATOM 1450 N N . ILE A 1 188 ? 12.053 31.376 19.859 1.00 28.86 188 ILE A N 1
ATOM 1451 C CA . ILE A 1 188 ? 12.803 32.356 19.063 1.00 28.86 188 ILE A CA 1
ATOM 1452 C C . ILE A 1 188 ? 12.855 33.672 19.852 1.00 28.86 188 ILE A C 1
ATOM 1454 O O . ILE A 1 188 ? 11.789 34.242 20.093 1.00 28.86 188 ILE A O 1
ATOM 1458 N N . PRO A 1 189 ? 14.032 34.225 20.194 1.00 23.33 189 PRO A N 1
ATOM 1459 C CA . PRO A 1 189 ? 14.169 35.653 20.408 1.00 23.33 189 PRO A CA 1
ATOM 1460 C C . PRO A 1 189 ? 14.574 36.319 19.092 1.00 23.33 189 PRO A C 1
ATOM 1462 O O . PRO A 1 189 ? 15.472 35.879 18.376 1.00 23.33 189 PRO A O 1
ATOM 1465 N N . SER A 1 190 ? 13.865 37.393 18.783 1.00 31.61 190 SER A N 1
ATOM 1466 C CA . SER A 1 190 ? 14.132 38.332 17.703 1.00 31.61 190 SER A CA 1
ATOM 1467 C C . SER A 1 190 ? 15.555 38.908 17.757 1.00 31.61 190 SER A C 1
ATOM 1469 O O . SER A 1 190 ? 16.011 39.325 18.817 1.00 31.61 190 SER A O 1
ATOM 1471 N N . GLN A 1 191 ? 16.158 39.009 16.566 1.00 36.22 191 GLN A N 1
ATOM 1472 C CA . GLN A 1 191 ? 17.444 39.628 16.207 1.00 36.22 191 GLN A CA 1
ATOM 1473 C C . GLN A 1 191 ? 18.726 38.853 16.554 1.00 36.22 191 GLN A C 1
ATOM 1475 O O . GLN A 1 191 ? 19.347 39.047 17.593 1.00 36.22 191 GLN A O 1
ATOM 1480 N N . ALA A 1 192 ? 19.191 38.075 15.574 1.00 25.47 192 ALA A N 1
ATOM 1481 C CA . ALA A 1 192 ? 20.609 37.870 15.299 1.00 25.47 192 ALA A CA 1
ATOM 1482 C C . ALA A 1 192 ? 20.776 37.680 13.782 1.00 25.47 192 ALA A C 1
ATOM 1484 O O . ALA A 1 192 ? 20.149 36.796 13.196 1.00 25.47 192 ALA A O 1
ATOM 1485 N N . ASP A 1 193 ? 21.582 38.532 13.149 1.00 28.05 193 ASP A N 1
ATOM 1486 C CA . ASP A 1 193 ? 21.947 38.407 11.739 1.00 28.05 193 ASP A CA 1
ATOM 1487 C C . ASP A 1 193 ? 22.773 37.131 11.541 1.00 28.05 193 ASP A C 1
ATOM 1489 O O . ASP A 1 193 ? 23.954 37.062 11.883 1.00 28.05 193 ASP A O 1
ATOM 1493 N N . CYS A 1 194 ? 22.137 36.096 10.998 1.00 22.72 194 CYS A N 1
ATOM 1494 C CA . CYS A 1 194 ? 22.787 34.868 10.563 1.00 22.72 194 CYS A CA 1
ATOM 1495 C C . CYS A 1 194 ? 22.299 34.564 9.138 1.00 22.72 194 CYS A C 1
ATOM 1497 O O . CYS A 1 194 ? 21.089 34.635 8.895 1.00 22.72 194 CYS A O 1
ATOM 1499 N N . PRO A 1 195 ? 23.191 34.263 8.173 1.00 26.64 195 PRO A N 1
ATOM 1500 C CA . PRO A 1 195 ? 22.784 34.003 6.800 1.00 26.64 195 PRO A CA 1
ATOM 1501 C C . PRO A 1 195 ? 21.817 32.819 6.791 1.00 26.64 195 PRO A C 1
ATOM 1503 O O . PRO A 1 195 ? 22.128 31.729 7.272 1.00 26.64 195 PRO A O 1
ATOM 1506 N N . THR A 1 196 ? 20.615 33.084 6.287 1.00 26.91 196 THR A N 1
ATOM 1507 C CA . THR A 1 196 ? 19.448 32.206 6.306 1.00 26.91 196 THR A CA 1
ATOM 1508 C C . THR A 1 196 ? 19.730 30.922 5.526 1.00 26.91 196 THR A C 1
ATOM 1510 O O . THR A 1 196 ? 19.419 30.802 4.345 1.00 26.91 196 THR A O 1
ATOM 1513 N N . SER A 1 197 ? 20.332 29.940 6.188 1.00 30.31 197 SER A N 1
ATOM 1514 C CA . SER A 1 197 ? 20.344 28.558 5.728 1.00 30.31 197 SER A CA 1
ATOM 1515 C C . SER A 1 197 ? 19.004 27.952 6.137 1.00 30.31 197 SER A C 1
ATOM 1517 O O . SER A 1 197 ? 18.747 27.681 7.306 1.00 30.31 197 SER A O 1
ATOM 1519 N N . GLN A 1 198 ? 18.091 27.826 5.173 1.00 29.30 198 GLN A N 1
ATOM 1520 C CA . GLN A 1 198 ? 16.822 27.128 5.366 1.00 29.30 198 GLN A CA 1
ATOM 1521 C C . GLN A 1 198 ? 17.107 25.697 5.840 1.00 29.30 198 GLN A C 1
ATOM 1523 O O . GLN A 1 198 ? 17.581 24.861 5.074 1.00 29.30 198 GLN A O 1
ATOM 1528 N N . CYS A 1 199 ? 16.822 25.415 7.110 1.00 32.16 199 CYS A N 1
ATOM 1529 C CA . CYS A 1 199 ? 16.846 24.065 7.652 1.00 32.16 199 CYS A CA 1
ATOM 1530 C C . CYS A 1 199 ? 15.617 23.318 7.111 1.00 32.16 199 CYS A C 1
ATOM 1532 O O . CYS A 1 199 ? 14.498 23.496 7.592 1.00 32.16 199 CYS A O 1
ATOM 1534 N N . THR A 1 200 ? 15.787 22.548 6.038 1.00 42.28 200 THR A N 1
ATOM 1535 C CA . THR A 1 200 ? 14.719 21.709 5.486 1.00 42.28 200 THR A CA 1
ATOM 1536 C C . THR A 1 200 ? 14.578 20.446 6.335 1.00 42.28 200 THR A C 1
ATOM 1538 O O . THR A 1 200 ? 15.439 19.572 6.274 1.00 42.28 200 THR A O 1
ATOM 1541 N N . ILE A 1 201 ? 13.492 20.349 7.107 1.00 55.94 201 ILE A N 1
ATOM 1542 C CA . ILE A 1 201 ? 13.074 19.127 7.819 1.00 55.94 201 ILE A CA 1
ATOM 1543 C C . ILE A 1 201 ? 12.984 17.969 6.810 1.00 55.94 201 ILE A C 1
ATOM 1545 O O . ILE A 1 201 ? 12.402 18.141 5.730 1.00 55.94 201 ILE A O 1
ATOM 1549 N N . SER A 1 202 ? 13.542 16.803 7.149 1.00 83.81 202 SER A N 1
ATOM 1550 C CA . SER A 1 202 ? 13.486 15.609 6.293 1.00 83.81 202 SER A CA 1
ATOM 1551 C C . SER A 1 202 ? 12.033 15.159 6.091 1.00 83.81 202 SER A C 1
ATOM 1553 O O . SER A 1 202 ? 11.217 15.254 7.008 1.00 83.81 202 SER A O 1
ATOM 1555 N N . ASP A 1 203 ? 11.671 14.633 4.916 1.00 84.94 203 ASP A N 1
ATOM 1556 C CA . ASP A 1 203 ? 10.295 14.176 4.644 1.00 84.94 203 ASP A CA 1
ATOM 1557 C C . ASP A 1 203 ? 9.822 13.098 5.635 1.00 84.94 203 ASP A C 1
ATOM 1559 O O . ASP A 1 203 ? 8.645 13.044 6.003 1.00 84.94 203 ASP A O 1
ATOM 1563 N N . ARG A 1 204 ? 10.765 12.318 6.175 1.00 89.88 204 ARG A N 1
ATOM 1564 C CA . ARG A 1 204 ? 10.522 11.383 7.278 1.00 89.88 204 ARG A CA 1
ATOM 1565 C C . ARG A 1 204 ? 10.069 12.096 8.556 1.00 89.88 204 ARG A C 1
ATOM 1567 O O . ARG A 1 204 ? 9.097 11.688 9.180 1.00 89.88 204 ARG A O 1
ATOM 1574 N N . GLU A 1 205 ? 10.749 13.168 8.952 1.00 90.19 205 GLU A N 1
ATOM 1575 C CA . GLU A 1 205 ? 10.437 13.936 10.169 1.00 90.19 205 GLU A CA 1
ATOM 1576 C C . GLU A 1 205 ? 9.100 14.678 10.048 1.00 90.19 205 GLU A C 1
ATOM 1578 O O . GLU A 1 205 ? 8.328 14.732 11.012 1.00 90.19 205 GLU A O 1
ATOM 1583 N N . LYS A 1 206 ? 8.776 15.176 8.844 1.00 91.44 206 LYS A N 1
ATOM 1584 C CA . LYS A 1 206 ? 7.442 15.717 8.541 1.00 91.44 206 LYS A CA 1
ATOM 1585 C C . LYS A 1 206 ? 6.370 14.646 8.735 1.00 91.44 206 LYS A C 1
ATOM 1587 O O . LYS A 1 206 ? 5.373 14.895 9.405 1.00 91.44 206 LYS A O 1
ATOM 1592 N N . SER A 1 207 ? 6.607 13.442 8.214 1.00 92.38 207 SER A N 1
ATOM 1593 C CA . SER A 1 207 ? 5.675 12.312 8.328 1.00 92.38 207 SER A CA 1
ATOM 1594 C C . SER A 1 207 ? 5.484 11.860 9.780 1.00 92.38 207 SER A C 1
ATOM 1596 O O . SER A 1 207 ? 4.359 11.599 10.199 1.00 92.38 207 SER A O 1
ATOM 1598 N N . ILE A 1 208 ? 6.553 11.849 10.586 1.00 93.69 208 ILE A N 1
ATOM 1599 C CA . ILE A 1 208 ? 6.476 11.564 12.030 1.00 93.69 208 ILE A CA 1
ATOM 1600 C C . ILE A 1 208 ? 5.647 12.629 12.758 1.00 93.69 208 ILE A C 1
ATOM 1602 O O . ILE A 1 208 ? 4.843 12.287 13.625 1.00 93.69 208 ILE A O 1
ATOM 1606 N N . THR A 1 209 ? 5.830 13.907 12.422 1.00 92.44 209 THR A N 1
ATOM 1607 C CA . THR A 1 209 ? 5.048 15.006 13.013 1.00 92.44 209 THR A CA 1
ATOM 1608 C C . THR A 1 209 ? 3.566 14.859 12.674 1.00 92.44 209 THR A C 1
ATOM 1610 O O . THR A 1 209 ? 2.736 14.822 13.579 1.00 92.44 209 THR A O 1
ATOM 1613 N N . LEU A 1 210 ? 3.243 14.640 11.396 1.00 94.06 210 LEU A N 1
ATOM 1614 C CA . LEU A 1 210 ? 1.869 14.405 10.946 1.00 94.06 210 LEU A CA 1
ATOM 1615 C C . LEU A 1 210 ? 1.236 13.184 11.623 1.00 94.06 210 LEU A C 1
ATOM 1617 O O . LEU A 1 210 ? 0.072 13.238 12.013 1.00 94.06 210 LEU A O 1
ATOM 1621 N N . LEU A 1 211 ? 1.991 12.093 11.797 1.00 95.31 211 LEU A N 1
ATOM 1622 C CA . LEU A 1 211 ? 1.515 10.924 12.533 1.00 95.31 211 LEU A CA 1
ATOM 1623 C C . LEU A 1 211 ? 1.189 11.289 13.986 1.00 95.31 211 LEU A C 1
ATOM 1625 O O . LEU A 1 211 ? 0.122 10.930 14.477 1.00 95.31 211 LEU A O 1
ATOM 1629 N N . LYS A 1 212 ? 2.081 12.008 14.682 1.00 93.94 212 LYS A N 1
ATOM 1630 C CA . LYS A 1 212 ? 1.861 12.421 16.079 1.00 93.94 212 LYS A CA 1
ATOM 1631 C C . LYS A 1 212 ? 0.579 13.232 16.238 1.00 93.94 212 LYS A C 1
ATOM 1633 O O . LYS A 1 212 ? -0.203 12.925 17.138 1.00 93.94 212 LYS A O 1
ATOM 1638 N N . ASP A 1 213 ? 0.345 14.180 15.337 1.00 92.31 213 ASP A N 1
ATOM 1639 C CA . ASP A 1 213 ? -0.872 14.993 15.332 1.00 92.31 213 ASP A CA 1
ATOM 1640 C C . ASP A 1 213 ? -2.110 14.132 15.061 1.00 92.31 213 ASP A C 1
ATOM 1642 O O . ASP A 1 213 ? -3.141 14.280 15.718 1.00 92.31 213 ASP A O 1
ATOM 1646 N N . ARG A 1 214 ? -1.997 13.164 14.144 1.00 94.50 214 ARG A N 1
ATOM 1647 C CA . ARG A 1 214 ? -3.098 12.281 13.753 1.00 94.50 214 ARG A CA 1
ATOM 1648 C C . ARG A 1 214 ? -3.495 11.274 14.834 1.00 94.50 214 ARG A C 1
ATOM 1650 O O . ARG A 1 214 ? -4.684 10.982 14.972 1.00 94.50 214 ARG A O 1
ATOM 1657 N N . LEU A 1 215 ? -2.550 10.764 15.627 1.00 93.94 215 LEU A N 1
ATOM 1658 C CA . LEU A 1 215 ? -2.762 9.650 16.568 1.00 93.94 215 LEU A CA 1
ATOM 1659 C C . LEU A 1 215 ? -3.927 9.856 17.546 1.00 93.94 215 LEU A C 1
ATOM 1661 O O . LEU A 1 215 ? -4.629 8.898 17.868 1.00 93.94 215 LEU A O 1
ATOM 1665 N N . ASN A 1 216 ? -4.146 11.084 18.013 1.00 90.25 216 ASN A N 1
ATOM 1666 C CA . ASN A 1 216 ? -5.175 11.379 19.014 1.00 90.25 216 ASN A CA 1
ATOM 1667 C C . ASN A 1 216 ? -6.456 11.978 18.411 1.00 90.25 216 ASN A C 1
ATOM 1669 O O . ASN A 1 216 ? -7.397 12.276 19.145 1.00 90.25 216 ASN A O 1
ATOM 1673 N N . THR A 1 217 ? -6.519 12.126 17.085 1.00 90.94 217 THR A N 1
ATOM 1674 C CA . THR A 1 217 ? -7.736 12.574 16.397 1.00 90.94 217 THR A CA 1
ATOM 1675 C C . THR A 1 217 ? -8.807 11.489 16.412 1.00 90.94 217 THR A C 1
ATOM 1677 O O . THR A 1 217 ? -8.491 10.297 16.392 1.00 90.94 217 THR A O 1
ATOM 1680 N N . ASN A 1 218 ? -10.075 11.905 16.443 1.00 92.44 218 ASN A N 1
ATOM 1681 C CA . ASN A 1 218 ? -11.208 10.995 16.330 1.00 92.44 218 ASN A CA 1
ATOM 1682 C C . ASN A 1 218 ? -11.350 10.508 14.875 1.00 92.44 218 ASN A C 1
ATOM 1684 O O . ASN A 1 218 ? -11.366 11.326 13.955 1.00 92.44 218 ASN A O 1
ATOM 1688 N N . VAL A 1 219 ? -11.442 9.193 14.680 1.00 91.38 219 VAL A N 1
ATOM 1689 C CA . VAL A 1 219 ? -11.534 8.530 13.370 1.00 91.38 219 VAL A CA 1
ATOM 1690 C C . VAL A 1 219 ? -12.744 7.602 13.223 1.00 91.38 219 VAL A C 1
ATOM 1692 O O . VAL A 1 219 ? -12.821 6.901 12.225 1.00 91.38 219 VAL A O 1
ATOM 1695 N N . VAL A 1 220 ? -13.681 7.609 14.184 1.00 88.31 220 VAL A N 1
ATOM 1696 C CA . VAL A 1 220 ? -14.978 6.893 14.153 1.00 88.31 220 VAL A CA 1
ATOM 1697 C C . VAL A 1 220 ? -14.877 5.482 13.552 1.00 88.31 220 VAL A C 1
ATOM 1699 O O . VAL A 1 220 ? -15.296 5.238 12.424 1.00 88.31 220 VAL A O 1
ATOM 1702 N N . TRP A 1 221 ? -14.334 4.535 14.314 1.00 90.69 221 TRP A N 1
ATOM 1703 C CA . TRP A 1 221 ? -14.078 3.171 13.835 1.00 90.69 221 TRP A CA 1
ATOM 1704 C C . TRP A 1 221 ? -14.745 2.094 14.703 1.00 90.69 221 TRP A C 1
ATOM 1706 O O . TRP A 1 221 ? -15.075 1.015 14.209 1.00 90.69 221 TRP A O 1
ATOM 1716 N N . ILE A 1 222 ? -15.014 2.384 15.981 1.00 88.69 222 ILE A N 1
ATOM 1717 C CA . ILE A 1 222 ? -15.642 1.465 16.943 1.00 88.69 222 ILE A CA 1
ATOM 1718 C C . ILE A 1 222 ? -17.100 1.179 16.568 1.00 88.69 222 ILE A C 1
ATOM 1720 O O . ILE A 1 222 ? -17.593 0.066 16.771 1.00 88.69 222 ILE A O 1
ATOM 1724 N N . SER A 1 223 ? -17.806 2.169 16.017 1.00 85.31 223 SER A N 1
ATOM 1725 C CA . SER A 1 223 ? -19.185 2.001 15.537 1.00 85.31 223 SER A CA 1
ATOM 1726 C C . SER A 1 223 ? -19.272 1.088 14.311 1.00 85.31 223 SER A C 1
ATOM 1728 O O . SER A 1 223 ? -20.290 0.428 14.122 1.00 85.31 223 SER A O 1
ATOM 1730 N N . GLN A 1 224 ? -18.195 1.016 13.525 1.00 86.06 224 GLN A N 1
ATOM 1731 C CA . GLN A 1 224 ? -18.055 0.164 12.341 1.00 86.06 224 GLN A CA 1
ATOM 1732 C C . GLN A 1 224 ? -17.476 -1.217 12.673 1.00 86.06 224 GLN A C 1
ATOM 1734 O O . GLN A 1 224 ? -17.375 -2.062 11.792 1.00 86.06 224 GLN A O 1
ATOM 1739 N N . LEU A 1 225 ? -17.107 -1.456 13.937 1.00 85.00 225 LEU A N 1
ATOM 1740 C CA . LEU A 1 225 ? -16.515 -2.707 14.396 1.00 85.00 225 LEU A CA 1
ATOM 1741 C C . LEU A 1 225 ? -17.462 -3.888 14.128 1.00 85.00 225 LEU A C 1
ATOM 1743 O O . LEU A 1 225 ? -18.514 -3.972 14.779 1.00 85.00 225 LEU A O 1
ATOM 1747 N N . PRO A 1 226 ? -17.087 -4.831 13.242 1.00 83.38 226 PRO A N 1
ATOM 1748 C CA . PRO A 1 226 ? -17.889 -6.016 12.982 1.00 83.38 226 PRO A CA 1
ATOM 1749 C C . PRO A 1 226 ? -18.167 -6.792 14.271 1.00 83.38 226 PRO A C 1
ATOM 1751 O O . PRO A 1 226 ? -17.310 -6.916 15.153 1.00 83.38 226 PRO A O 1
ATOM 1754 N N . THR A 1 227 ? -19.378 -7.340 14.393 1.00 82.94 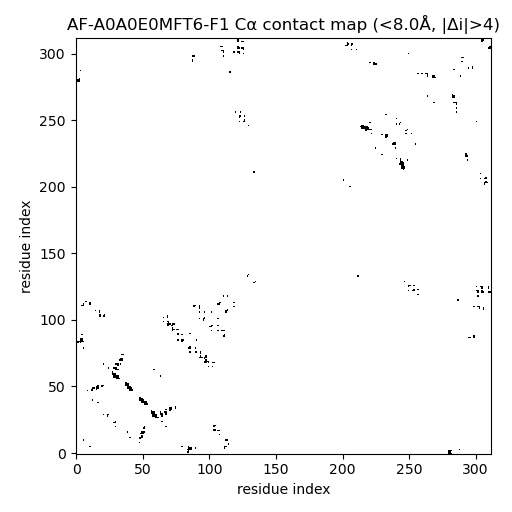227 THR A N 1
ATOM 1755 C CA . THR A 1 227 ? -19.832 -8.008 15.624 1.00 82.94 227 THR A CA 1
ATOM 1756 C C . THR A 1 227 ? -18.932 -9.178 16.014 1.00 82.94 227 THR A C 1
ATOM 1758 O O . THR A 1 227 ? -18.665 -9.379 17.200 1.00 82.94 227 THR A O 1
ATOM 1761 N N . TRP A 1 228 ? -18.423 -9.920 15.028 1.00 79.00 228 TRP A N 1
ATOM 1762 C CA . TRP A 1 228 ? -17.518 -11.041 15.259 1.00 79.00 228 TRP A CA 1
ATOM 1763 C C . TRP A 1 228 ? -16.159 -10.570 15.810 1.00 79.00 228 TRP A C 1
ATOM 1765 O O . TRP A 1 228 ? -15.672 -11.144 16.786 1.00 79.00 228 TRP A O 1
ATOM 1775 N N . ILE A 1 229 ? -15.605 -9.466 15.285 1.00 79.62 229 ILE A N 1
ATOM 1776 C CA . ILE A 1 229 ? -14.365 -8.858 15.793 1.00 79.62 229 ILE A CA 1
ATOM 1777 C C . ILE A 1 229 ? -14.572 -8.390 17.236 1.00 79.62 229 ILE A C 1
ATOM 1779 O O . ILE A 1 229 ? -13.764 -8.692 18.115 1.00 79.62 229 ILE A O 1
ATOM 1783 N N . ARG A 1 230 ? -15.695 -7.713 17.513 1.00 82.31 230 ARG A N 1
ATOM 1784 C CA . ARG A 1 230 ? -16.057 -7.265 18.866 1.00 82.31 230 ARG A CA 1
ATOM 1785 C C . ARG A 1 230 ? -16.114 -8.422 19.859 1.00 82.31 230 ARG A C 1
ATOM 1787 O O . ARG A 1 230 ? -15.508 -8.340 20.926 1.00 82.31 230 ARG A O 1
ATOM 1794 N N . LYS A 1 231 ? -16.846 -9.486 19.515 1.00 81.00 231 LYS A N 1
ATOM 1795 C CA . LYS A 1 231 ? -16.967 -10.689 20.349 1.00 81.00 231 LYS A CA 1
ATOM 1796 C C . LYS A 1 231 ? -15.588 -11.253 20.668 1.00 81.00 231 LYS A C 1
ATOM 1798 O O . LYS A 1 231 ? -15.318 -11.643 21.798 1.00 81.00 231 LYS A O 1
ATOM 1803 N N . ARG A 1 232 ? -14.697 -11.240 19.684 1.00 75.50 232 ARG A N 1
ATOM 1804 C CA . ARG A 1 232 ? -13.383 -11.827 19.838 1.00 75.50 232 ARG A CA 1
ATOM 1805 C C . ARG A 1 232 ? -12.423 -11.023 20.702 1.00 75.50 232 ARG A C 1
ATOM 1807 O O . ARG A 1 232 ? -11.693 -11.626 21.483 1.00 75.50 232 ARG A O 1
ATOM 1814 N N . ILE A 1 233 ? -12.431 -9.696 20.596 1.00 78.88 233 ILE A N 1
ATOM 1815 C CA . ILE A 1 233 ? -11.663 -8.826 21.503 1.00 78.88 233 ILE A CA 1
ATOM 1816 C C . ILE A 1 233 ? -11.978 -9.204 22.959 1.00 78.88 233 ILE A C 1
ATOM 1818 O O . ILE A 1 233 ? -11.065 -9.409 23.755 1.00 78.88 233 ILE A O 1
ATOM 1822 N N . LEU A 1 234 ? -13.265 -9.408 23.261 1.00 82.50 234 LEU A N 1
ATOM 1823 C CA . LEU A 1 234 ? -13.728 -9.845 24.578 1.00 82.50 234 LEU A CA 1
ATOM 1824 C C . LEU A 1 234 ? -13.288 -11.279 24.926 1.00 82.50 234 LEU A C 1
ATOM 1826 O O . LEU A 1 234 ? -12.823 -11.511 26.036 1.00 82.50 234 LEU A O 1
ATOM 1830 N N . GLU A 1 235 ? -13.400 -12.241 24.000 1.00 81.44 235 GLU A N 1
ATOM 1831 C CA . GLU A 1 235 ? -12.943 -13.632 24.211 1.00 81.44 235 GLU A CA 1
ATOM 1832 C C . GLU A 1 235 ? -11.434 -13.727 24.493 1.00 81.44 235 GLU A C 1
ATOM 1834 O O . GLU A 1 235 ? -10.992 -14.627 25.204 1.00 81.44 235 GLU A O 1
ATOM 1839 N N . LEU A 1 236 ? -10.642 -12.799 23.952 1.00 74.38 236 LEU A N 1
ATOM 1840 C CA . LEU A 1 236 ? -9.208 -12.685 24.213 1.00 74.38 236 LEU A CA 1
ATOM 1841 C C . LEU A 1 236 ? -8.876 -12.017 25.557 1.00 74.38 236 LEU A C 1
ATOM 1843 O O . LEU A 1 236 ? -7.703 -11.919 25.910 1.00 74.38 236 LEU A O 1
ATOM 1847 N N . GLY A 1 237 ? -9.884 -11.561 26.304 1.00 79.38 237 GLY A N 1
ATOM 1848 C CA . GLY A 1 237 ? -9.704 -10.862 27.575 1.00 79.38 237 GLY A CA 1
ATOM 1849 C C . GLY A 1 237 ? -9.242 -9.411 27.426 1.00 79.38 237 GLY A C 1
ATOM 1850 O O . GLY A 1 237 ? -8.796 -8.818 28.407 1.00 79.38 237 GLY A O 1
ATOM 1851 N N . PHE A 1 238 ? -9.333 -8.830 26.225 1.00 80.44 238 PHE A N 1
ATOM 1852 C CA . PHE A 1 238 ? -9.043 -7.416 26.016 1.00 80.44 238 PHE A CA 1
ATOM 1853 C C . PHE A 1 238 ? -10.276 -6.555 26.301 1.00 80.44 238 PHE A C 1
ATOM 1855 O O . PHE A 1 238 ? -11.410 -6.908 25.965 1.00 80.44 238 PHE A O 1
ATOM 1862 N N . ASP A 1 239 ? -10.034 -5.374 26.866 1.00 80.19 239 ASP A N 1
ATOM 1863 C CA . ASP A 1 239 ? -11.047 -4.331 26.968 1.00 80.19 239 ASP A CA 1
ATOM 1864 C C . ASP A 1 239 ? -11.478 -3.880 25.569 1.00 80.19 239 ASP A C 1
ATOM 1866 O O . ASP A 1 239 ? -10.650 -3.678 24.673 1.00 80.19 239 ASP A O 1
ATOM 1870 N N . LEU A 1 240 ? -12.782 -3.642 25.397 1.00 77.38 240 LEU A N 1
ATOM 1871 C CA . LEU A 1 240 ? -13.245 -2.971 24.192 1.00 77.38 240 LEU A CA 1
ATOM 1872 C C . LEU A 1 240 ? -12.627 -1.568 24.107 1.00 77.38 240 LEU A C 1
ATOM 1874 O O . LEU A 1 240 ? -12.498 -0.881 25.128 1.00 77.38 240 LEU A O 1
ATOM 1878 N N . PRO A 1 241 ? -12.274 -1.120 22.894 1.00 79.06 241 PRO A N 1
ATOM 1879 C CA . PRO A 1 241 ? -11.741 0.215 22.688 1.00 79.06 241 PRO A CA 1
ATOM 1880 C C . PRO A 1 241 ? -12.717 1.261 23.237 1.00 79.06 241 PRO A C 1
ATOM 1882 O O . PRO A 1 241 ? -13.909 1.227 22.939 1.00 79.06 241 PRO A O 1
ATOM 1885 N N . LYS A 1 242 ? -12.210 2.179 24.066 1.00 78.19 242 LYS A N 1
ATOM 1886 C CA . LYS A 1 242 ? -13.027 3.198 24.756 1.00 78.19 242 LYS A CA 1
ATOM 1887 C C . LYS A 1 242 ? -13.047 4.543 24.028 1.00 78.19 242 LYS A C 1
ATOM 1889 O O . LYS A 1 242 ? -13.897 5.379 24.314 1.00 78.19 242 LYS A O 1
ATOM 1894 N N . LYS A 1 243 ? -12.086 4.774 23.128 1.00 82.62 243 LYS A N 1
ATOM 1895 C CA . LYS A 1 243 ? -11.924 6.024 22.378 1.00 82.62 243 LYS A CA 1
ATOM 1896 C C . LYS A 1 243 ? -11.727 5.714 20.897 1.00 82.62 243 LYS A C 1
ATOM 1898 O O . LYS A 1 243 ? -10.875 4.897 20.551 1.00 82.62 243 LYS A O 1
ATOM 1903 N N . ASP A 1 244 ? -12.450 6.427 20.041 1.00 90.06 244 ASP A N 1
ATOM 1904 C CA . ASP A 1 244 ? -12.344 6.357 18.579 1.00 90.06 244 ASP A CA 1
ATOM 1905 C C . ASP A 1 244 ? -11.088 7.073 18.046 1.00 90.06 244 ASP A C 1
ATOM 1907 O O . ASP A 1 244 ? -11.159 7.835 17.091 1.00 90.06 244 ASP A O 1
ATOM 1911 N N . THR A 1 245 ? -9.916 6.894 18.660 1.00 93.62 245 THR A N 1
ATOM 1912 C CA . THR A 1 245 ? -8.687 7.543 18.172 1.00 93.62 245 THR A CA 1
ATOM 1913 C C . THR A 1 245 ? -7.958 6.693 17.142 1.00 93.62 245 THR A C 1
ATOM 1915 O O . THR A 1 245 ? -8.038 5.463 17.180 1.00 93.62 245 THR A O 1
ATOM 1918 N N . PHE A 1 246 ? -7.177 7.332 16.264 1.00 94.75 246 PHE A N 1
ATOM 1919 C CA . PHE A 1 246 ? -6.316 6.614 15.316 1.00 94.75 246 PHE A CA 1
ATOM 1920 C C . PHE A 1 246 ? -5.291 5.713 16.026 1.00 94.75 246 PHE A C 1
ATOM 1922 O O . PHE A 1 246 ? -5.040 4.586 15.609 1.00 94.75 246 PHE A O 1
ATOM 1929 N N . ARG A 1 247 ? -4.767 6.151 17.178 1.00 93.69 247 ARG A N 1
ATOM 1930 C CA . ARG A 1 247 ? -3.947 5.319 18.072 1.00 93.69 247 ARG A CA 1
ATOM 1931 C C . ARG A 1 247 ? -4.700 4.075 18.547 1.00 93.69 247 ARG A C 1
ATOM 1933 O O . ARG A 1 247 ? -4.135 2.985 18.535 1.00 93.69 247 ARG A O 1
ATOM 1940 N N . GLY A 1 248 ? -5.954 4.241 18.971 1.00 91.56 248 GLY A N 1
ATOM 1941 C CA . GLY A 1 248 ? -6.814 3.133 19.386 1.00 91.56 248 GLY A CA 1
ATOM 1942 C C . GLY A 1 248 ? -7.067 2.145 18.247 1.00 91.56 248 GLY A C 1
ATOM 1943 O O . GLY A 1 248 ? -7.026 0.938 18.469 1.00 91.56 248 GLY A O 1
ATOM 1944 N N . PHE A 1 249 ? -7.244 2.654 17.027 1.00 93.62 249 PHE A N 1
ATOM 1945 C CA . PHE A 1 249 ? -7.373 1.842 15.820 1.00 93.62 249 PHE A CA 1
ATOM 1946 C C . PHE A 1 249 ? -6.099 1.029 15.523 1.00 93.62 249 PHE A C 1
ATOM 1948 O O . PHE A 1 249 ? -6.174 -0.191 15.398 1.00 93.62 249 PHE A O 1
ATOM 1955 N N . ILE A 1 250 ? -4.912 1.655 15.505 1.00 93.56 250 ILE A N 1
ATOM 1956 C CA . ILE A 1 250 ? -3.627 0.952 15.292 1.00 93.56 250 ILE A CA 1
ATOM 1957 C C . ILE A 1 250 ? -3.389 -0.118 16.371 1.00 93.56 250 ILE A C 1
ATOM 1959 O O . ILE A 1 250 ? -2.881 -1.203 16.082 1.00 93.56 250 ILE A O 1
ATOM 1963 N N . TRP A 1 251 ? -3.748 0.172 17.626 1.00 90.44 251 TRP A N 1
ATOM 1964 C CA . TRP A 1 251 ? -3.695 -0.811 18.710 1.00 90.44 251 TRP A CA 1
ATOM 1965 C C . TRP A 1 251 ? -4.617 -2.002 18.450 1.00 90.44 251 TRP A C 1
ATOM 1967 O O . TRP A 1 251 ? -4.206 -3.150 18.606 1.00 90.44 251 TRP A O 1
ATOM 1977 N N . ASN A 1 252 ? -5.842 -1.741 18.000 1.00 89.25 252 ASN A N 1
ATOM 1978 C CA . ASN A 1 252 ? -6.799 -2.791 17.696 1.00 89.25 252 ASN A CA 1
ATOM 1979 C C . ASN A 1 252 ? -6.339 -3.704 16.558 1.00 89.25 252 ASN A C 1
ATOM 1981 O O . ASN A 1 252 ? -6.408 -4.921 16.714 1.00 89.25 252 ASN A O 1
ATOM 1985 N N . LEU A 1 253 ? -5.813 -3.140 15.466 1.00 90.88 253 LEU A N 1
ATOM 1986 C CA . LEU A 1 253 ? -5.284 -3.944 14.365 1.00 90.88 253 LEU A CA 1
ATOM 1987 C C . LEU A 1 253 ? -4.170 -4.884 14.833 1.00 90.88 253 LEU A C 1
ATOM 1989 O O . LEU A 1 253 ? -4.188 -6.061 14.483 1.00 90.88 253 LEU A O 1
ATOM 1993 N N . ARG A 1 254 ? -3.247 -4.404 15.678 1.00 89.62 254 ARG A N 1
ATOM 1994 C CA . ARG A 1 254 ? -2.213 -5.254 16.285 1.00 89.62 254 ARG A CA 1
ATOM 1995 C C . ARG A 1 254 ? -2.825 -6.440 17.033 1.00 89.62 254 ARG A C 1
ATOM 1997 O O . ARG A 1 254 ? -2.401 -7.568 16.801 1.00 89.62 254 ARG A O 1
ATOM 2004 N N . CYS A 1 255 ? -3.826 -6.204 17.887 1.00 84.56 255 CYS A N 1
ATOM 2005 C CA . CYS A 1 255 ? -4.481 -7.279 18.639 1.00 84.56 255 CYS A CA 1
ATOM 2006 C C . CYS A 1 255 ? -5.072 -8.358 17.719 1.00 84.56 255 CYS A C 1
ATOM 2008 O O . CYS A 1 255 ? -5.018 -9.537 18.063 1.00 84.56 255 CYS A O 1
ATOM 2010 N N . LEU A 1 256 ? -5.623 -7.971 16.564 1.00 85.44 256 LEU A N 1
ATOM 2011 C CA . LEU A 1 256 ? -6.177 -8.909 15.585 1.00 85.44 256 LEU A CA 1
ATOM 2012 C C . LEU A 1 256 ? -5.076 -9.675 14.843 1.00 85.44 256 LEU A C 1
ATOM 2014 O O . LEU A 1 256 ? -5.132 -10.900 14.762 1.00 85.44 256 LEU A O 1
ATOM 2018 N N . ILE A 1 257 ? -4.063 -8.961 14.353 1.00 88.44 257 ILE A N 1
ATOM 2019 C CA . ILE A 1 257 ? -2.972 -9.512 13.540 1.00 88.44 257 ILE A CA 1
ATOM 2020 C C . ILE A 1 257 ? -2.106 -10.490 14.337 1.00 88.44 257 ILE A C 1
ATOM 2022 O O . ILE A 1 257 ? -1.833 -11.585 13.855 1.00 88.44 257 ILE A O 1
ATOM 2026 N N . GLU A 1 258 ? -1.716 -10.154 15.575 1.00 83.31 258 GLU A N 1
ATOM 2027 C CA . GLU A 1 258 ? -0.907 -11.043 16.437 1.00 83.31 258 GLU A CA 1
ATOM 2028 C C . GLU A 1 258 ? -1.575 -12.401 16.686 1.00 83.31 258 GLU A C 1
ATOM 2030 O O . GLU A 1 258 ? -0.936 -13.362 17.118 1.00 83.31 258 GLU A O 1
ATOM 2035 N N . HIS A 1 259 ? -2.872 -12.486 16.415 1.00 74.19 259 HIS A N 1
ATOM 2036 C CA . HIS A 1 259 ? -3.658 -13.665 16.654 1.00 74.19 259 HIS A CA 1
ATOM 2037 C C . HIS A 1 259 ? -4.149 -14.351 15.366 1.00 74.19 259 HIS A C 1
ATOM 2039 O O . HIS A 1 259 ? -4.620 -15.472 15.486 1.00 74.19 259 HIS A O 1
ATOM 2045 N N . GLU A 1 260 ? -3.964 -13.785 14.167 1.00 69.75 260 GLU A N 1
ATOM 2046 C CA . GLU A 1 260 ? -4.523 -14.176 12.848 1.00 69.75 260 GLU A CA 1
ATOM 2047 C C . GLU A 1 260 ? -4.927 -15.658 12.624 1.00 69.75 260 GLU A C 1
ATOM 2049 O O . GLU A 1 260 ? -6.021 -15.931 12.133 1.00 69.75 260 GLU A O 1
ATOM 2054 N N . ASN A 1 261 ? -4.120 -16.633 13.056 1.00 58.41 261 ASN A N 1
ATOM 2055 C CA . ASN A 1 261 ? -4.302 -18.067 12.790 1.00 58.41 261 ASN A CA 1
ATOM 2056 C C . ASN A 1 261 ? -5.447 -18.776 13.550 1.00 58.41 261 ASN A C 1
ATOM 2058 O O . ASN A 1 261 ? -5.697 -19.951 13.295 1.00 58.41 261 ASN A O 1
ATOM 2062 N N . LYS A 1 262 ? -6.149 -18.127 14.490 1.00 57.53 262 LYS A N 1
ATOM 2063 C CA . LYS A 1 262 ? -7.287 -18.732 15.237 1.00 57.53 262 LYS A CA 1
ATOM 2064 C C . LYS A 1 262 ? -8.683 -18.154 14.901 1.00 57.53 262 LYS A C 1
ATOM 2066 O O . LYS A 1 262 ? -9.595 -18.350 15.704 1.00 57.53 262 LYS A O 1
ATOM 2071 N N . TYR A 1 263 ? -8.852 -17.401 13.801 1.00 57.75 263 TYR A N 1
ATOM 2072 C CA . TYR A 1 263 ? -9.896 -16.351 13.754 1.00 57.75 263 TYR A CA 1
ATOM 2073 C C . TYR A 1 263 ? -10.764 -16.230 12.508 1.00 57.75 263 TYR A C 1
ATOM 2075 O O . TYR A 1 263 ? -11.668 -15.399 12.525 1.00 57.75 263 TYR A O 1
ATOM 2083 N N . ILE A 1 264 ? -10.558 -17.027 11.464 1.00 57.31 264 ILE A N 1
ATOM 2084 C CA . ILE A 1 264 ? -11.521 -17.047 10.357 1.00 57.31 264 ILE A CA 1
ATOM 2085 C C . ILE A 1 264 ? -12.750 -17.834 10.848 1.00 57.31 264 ILE A C 1
ATOM 2087 O O . ILE A 1 264 ? -12.588 -19.001 11.228 1.00 57.31 264 ILE A O 1
ATOM 2091 N N . PRO A 1 265 ? -13.959 -17.232 10.924 1.00 55.09 265 PRO A N 1
ATOM 2092 C CA . PRO A 1 265 ? -15.159 -17.957 11.325 1.00 55.09 265 PRO A CA 1
ATOM 2093 C C . PRO A 1 265 ? -15.337 -19.198 10.435 1.00 55.09 265 PRO A C 1
ATOM 2095 O O . PRO A 1 265 ? -15.170 -19.088 9.222 1.00 55.09 265 PRO A O 1
ATOM 2098 N N . PRO A 1 266 ? -15.710 -20.374 10.973 1.00 53.75 266 PRO A N 1
ATOM 2099 C CA . PRO A 1 266 ? -15.923 -21.569 10.153 1.00 53.75 266 PRO A CA 1
ATOM 2100 C C . PRO A 1 266 ? -16.977 -21.363 9.057 1.00 53.75 266 PRO A C 1
ATOM 2102 O O . PRO A 1 266 ? -16.918 -22.016 8.024 1.00 53.75 266 PRO A O 1
ATOM 2105 N N . GLU A 1 267 ? -17.921 -20.445 9.278 1.00 50.88 267 GLU A N 1
ATOM 2106 C CA . GLU A 1 267 ? -18.964 -20.047 8.323 1.00 50.88 267 GLU A CA 1
ATOM 2107 C C . GLU A 1 267 ? -18.428 -19.227 7.137 1.00 50.88 267 GLU A C 1
ATOM 2109 O O . GLU A 1 267 ? -19.110 -19.103 6.123 1.00 50.88 267 GLU A O 1
ATOM 2114 N N . ALA A 1 268 ? -17.216 -18.684 7.260 1.00 47.72 268 ALA A N 1
ATOM 2115 C CA . ALA A 1 268 ? -16.499 -17.997 6.196 1.00 47.72 268 ALA A CA 1
ATOM 2116 C C . ALA A 1 268 ? -15.669 -18.981 5.342 1.00 47.72 268 ALA A C 1
ATOM 2118 O O . ALA A 1 268 ? -15.333 -18.654 4.212 1.00 47.72 268 ALA A O 1
ATOM 2119 N N . ASN A 1 269 ? -15.421 -20.205 5.836 1.00 44.12 269 ASN A N 1
ATOM 2120 C CA . ASN A 1 269 ? -14.824 -21.303 5.070 1.00 44.12 269 ASN A CA 1
ATOM 2121 C C . ASN A 1 269 ? -15.911 -22.042 4.280 1.00 44.12 269 ASN A C 1
ATOM 2123 O O . ASN A 1 269 ? -16.465 -23.056 4.730 1.00 44.12 269 ASN A O 1
ATOM 2127 N N . VAL A 1 270 ? -16.234 -21.554 3.085 1.00 41.31 270 VAL A N 1
ATOM 2128 C CA . VAL A 1 270 ? -17.089 -22.318 2.176 1.00 41.31 270 VAL A CA 1
ATOM 2129 C C . VAL A 1 270 ? -16.230 -23.435 1.593 1.00 41.31 270 VAL A C 1
ATOM 2131 O O . VAL A 1 270 ? -15.392 -23.213 0.730 1.00 41.31 270 VAL A O 1
ATOM 2134 N N . LYS A 1 271 ? -16.443 -24.674 2.054 1.00 40.00 271 LYS A N 1
ATOM 2135 C CA . LYS A 1 271 ? -15.854 -25.868 1.428 1.00 40.00 271 LYS A CA 1
ATOM 2136 C C . LYS A 1 271 ? -16.267 -25.931 -0.046 1.00 40.00 271 LYS A C 1
ATOM 2138 O O . LYS A 1 271 ? -17.389 -26.341 -0.341 1.00 40.00 271 LYS A O 1
ATOM 2143 N N . VAL A 1 272 ? -15.357 -25.601 -0.958 1.00 36.56 272 VAL A N 1
ATOM 2144 C CA . VAL A 1 272 ? -15.532 -25.848 -2.395 1.00 36.56 272 VAL A CA 1
ATOM 2145 C C . VAL A 1 272 ? -14.742 -27.096 -2.798 1.00 36.56 272 VAL A C 1
ATOM 2147 O O . VAL A 1 272 ? -13.603 -27.313 -2.385 1.00 36.56 272 VAL A O 1
ATOM 2150 N N . SER A 1 273 ? -15.397 -27.976 -3.553 1.00 36.53 273 SER A N 1
ATOM 2151 C CA . SER A 1 273 ? -14.865 -29.249 -4.043 1.00 36.53 273 SER A CA 1
ATOM 2152 C C . SER A 1 273 ? -13.729 -29.078 -5.061 1.00 36.53 273 SER A C 1
ATOM 2154 O O . SER A 1 273 ? -13.679 -28.111 -5.812 1.00 36.53 273 SER A O 1
ATOM 2156 N N . SER A 1 274 ? -12.840 -30.071 -5.112 1.00 37.59 274 SER A N 1
ATOM 2157 C CA . SER A 1 274 ? -11.449 -29.993 -5.580 1.00 37.59 274 SER A CA 1
ATOM 2158 C C . SER A 1 274 ? -11.166 -29.842 -7.091 1.00 37.59 274 SER A C 1
ATOM 2160 O O . SER A 1 274 ? -10.139 -30.356 -7.525 1.00 37.59 274 SER A O 1
ATOM 2162 N N . TRP A 1 275 ? -11.998 -29.194 -7.918 1.00 30.16 275 TRP A N 1
ATOM 2163 C CA . TRP A 1 275 ? -11.750 -29.187 -9.381 1.00 30.16 275 TRP A CA 1
ATOM 2164 C C . TRP A 1 275 ? -11.924 -27.863 -10.145 1.00 30.16 275 TRP A C 1
ATOM 2166 O O . TRP A 1 275 ? -11.885 -27.885 -11.371 1.00 30.16 275 TRP A O 1
ATOM 2176 N N . GLU A 1 276 ? -11.991 -26.703 -9.488 1.00 33.69 276 GLU A N 1
ATOM 2177 C CA . GLU A 1 276 ? -12.045 -25.397 -10.184 1.00 33.69 276 GLU A CA 1
ATOM 2178 C C . GLU A 1 276 ? -10.967 -24.424 -9.669 1.00 33.69 276 GLU A C 1
ATOM 2180 O O . GLU A 1 276 ? -11.238 -23.347 -9.159 1.00 33.69 276 GLU A O 1
ATOM 2185 N N . MET A 1 277 ? -9.695 -24.812 -9.796 1.00 41.28 277 MET A N 1
ATOM 2186 C CA . MET A 1 277 ? -8.545 -23.939 -9.534 1.00 41.28 277 MET A CA 1
ATOM 2187 C C . MET A 1 277 ? -8.011 -23.376 -10.851 1.00 41.28 277 MET A C 1
ATOM 2189 O O . MET A 1 277 ? -7.173 -24.010 -11.489 1.00 41.28 277 MET A O 1
ATOM 2193 N N . GLN A 1 278 ? -8.446 -22.176 -11.246 1.00 44.91 278 GLN A N 1
ATOM 2194 C CA . GLN A 1 278 ? -7.548 -21.310 -12.026 1.00 44.91 278 GLN A CA 1
ATOM 2195 C C . GLN A 1 278 ? -7.886 -19.825 -12.036 1.00 44.91 278 GLN A C 1
ATOM 2197 O O . GLN A 1 278 ? -6.985 -19.032 -12.274 1.00 44.91 278 GLN A O 1
ATOM 2202 N N . PHE A 1 279 ? -9.099 -19.409 -11.690 1.00 42.19 279 PHE A N 1
ATOM 2203 C CA . PHE A 1 279 ? -9.403 -18.004 -11.433 1.00 42.19 279 PHE A CA 1
ATOM 2204 C C . PHE A 1 279 ? -10.520 -17.958 -10.393 1.00 42.19 279 PHE A C 1
ATOM 2206 O O . PHE A 1 279 ? -11.523 -18.631 -10.581 1.00 42.19 279 PHE A O 1
ATOM 2213 N N . SER A 1 280 ? -10.305 -17.191 -9.318 1.00 45.19 280 SER A N 1
ATOM 2214 C CA . SER A 1 280 ? -11.235 -16.930 -8.204 1.00 45.19 280 SER A CA 1
ATOM 2215 C C . SER A 1 280 ? -11.762 -18.155 -7.445 1.00 45.19 280 SER A C 1
ATOM 2217 O O . SER A 1 280 ? -12.697 -18.788 -7.902 1.00 45.19 280 SER A O 1
ATOM 2219 N N . ASP A 1 281 ? -11.209 -18.415 -6.257 1.00 42.25 281 ASP A N 1
ATOM 2220 C CA . ASP A 1 281 ? -11.970 -18.630 -5.012 1.00 42.25 281 ASP A CA 1
ATOM 2221 C C . ASP A 1 281 ? -10.978 -18.915 -3.871 1.00 42.25 281 ASP A C 1
ATOM 2223 O O . ASP A 1 281 ? -10.362 -19.975 -3.798 1.00 42.25 281 ASP A O 1
ATOM 2227 N N . ILE A 1 282 ? -10.766 -17.920 -3.008 1.00 51.06 282 ILE A N 1
ATOM 2228 C CA . ILE A 1 282 ? -10.006 -18.057 -1.759 1.00 51.06 282 ILE A CA 1
ATOM 2229 C C . ILE A 1 282 ? -10.947 -17.607 -0.643 1.00 51.06 282 ILE A C 1
ATOM 2231 O O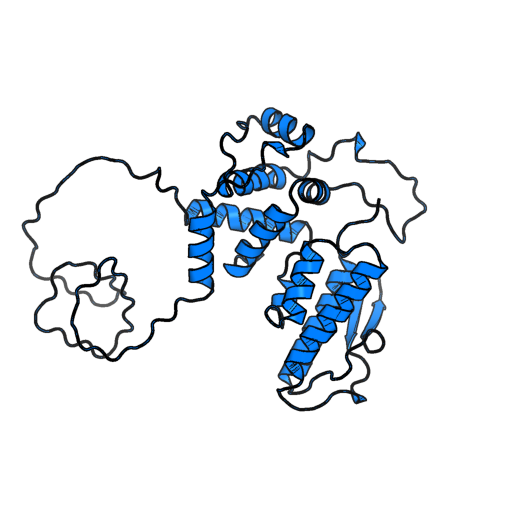 . ILE A 1 282 ? -11.614 -16.579 -0.796 1.00 51.06 282 ILE A O 1
ATOM 2235 N N . ASP A 1 283 ? -11.015 -18.390 0.435 1.00 54.78 283 ASP A N 1
ATOM 2236 C CA . ASP A 1 283 ? -11.782 -18.067 1.639 1.00 54.78 283 ASP A CA 1
ATOM 2237 C C . ASP A 1 283 ? -11.429 -16.649 2.148 1.00 54.78 283 ASP A C 1
ATOM 2239 O O . ASP A 1 283 ? -10.261 -16.247 2.082 1.00 54.78 283 ASP A O 1
ATOM 2243 N N . PRO A 1 284 ? -12.407 -15.860 2.632 1.00 62.66 284 PRO A N 1
ATOM 2244 C CA . PRO A 1 284 ? -12.154 -14.562 3.252 1.00 62.66 284 PRO A CA 1
ATOM 2245 C C . PRO A 1 284 ? -11.152 -14.705 4.406 1.00 62.66 284 PRO A C 1
ATOM 2247 O O . PRO A 1 284 ? -11.409 -15.367 5.412 1.00 62.66 284 PRO A O 1
ATOM 2250 N N . ASP A 1 285 ? -9.990 -14.072 4.246 1.00 76.38 285 ASP A N 1
ATOM 2251 C CA . ASP A 1 285 ? -8.961 -13.991 5.276 1.00 76.38 285 ASP A CA 1
ATOM 2252 C C . ASP A 1 285 ? -9.157 -12.757 6.173 1.00 76.38 285 ASP A C 1
ATOM 2254 O O . ASP A 1 285 ? -9.994 -11.887 5.924 1.00 76.38 285 ASP A O 1
ATOM 2258 N N . LEU A 1 286 ? -8.378 -12.670 7.255 1.00 83.31 286 LEU A N 1
ATOM 2259 C CA . LEU A 1 286 ? -8.463 -11.545 8.191 1.00 83.31 286 LEU A CA 1
ATOM 2260 C C . LEU A 1 286 ? -8.257 -10.191 7.489 1.00 83.31 286 LEU A C 1
ATOM 2262 O O . LEU A 1 286 ? -8.880 -9.197 7.855 1.00 83.31 286 LEU A O 1
ATOM 2266 N N . GLU A 1 287 ? -7.393 -10.141 6.476 1.00 86.56 287 GLU A N 1
ATOM 2267 C CA . GLU A 1 287 ? -7.129 -8.916 5.727 1.00 86.56 287 GLU A CA 1
ATOM 2268 C C . GLU A 1 287 ? -8.349 -8.467 4.919 1.00 86.56 287 GLU A C 1
ATOM 2270 O O . GLU A 1 287 ? -8.672 -7.276 4.905 1.00 86.56 287 GLU A O 1
ATOM 2275 N N . PHE A 1 288 ? -9.044 -9.408 4.279 1.00 83.56 288 PHE A N 1
ATOM 2276 C CA . PHE A 1 288 ? -10.298 -9.144 3.585 1.00 83.56 288 PHE A CA 1
ATOM 2277 C C . PHE A 1 288 ? -11.326 -8.503 4.523 1.00 83.56 288 PHE A C 1
ATOM 2279 O O . PHE A 1 288 ? -11.860 -7.440 4.209 1.00 83.56 288 PHE A O 1
ATOM 2286 N N . GLU A 1 289 ? -11.538 -9.085 5.701 1.00 81.50 289 GLU A N 1
ATOM 2287 C CA . GLU A 1 289 ? -12.496 -8.563 6.679 1.00 81.50 289 GLU A CA 1
ATOM 2288 C C . GLU A 1 289 ? -12.108 -7.173 7.209 1.00 81.50 289 GLU A C 1
ATOM 2290 O O . GLU A 1 289 ? -12.953 -6.281 7.318 1.00 81.50 289 GLU A O 1
ATOM 2295 N N . ILE A 1 290 ? -10.818 -6.953 7.499 1.00 88.12 290 ILE A N 1
ATOM 2296 C CA . ILE A 1 290 ? -10.308 -5.638 7.915 1.00 88.12 290 ILE A CA 1
ATOM 2297 C C . ILE A 1 290 ? -10.559 -4.603 6.816 1.00 88.12 290 ILE A C 1
ATOM 2299 O O . ILE A 1 290 ? -10.937 -3.473 7.124 1.00 88.12 290 ILE A O 1
ATOM 2303 N N . ARG A 1 291 ? -10.372 -4.955 5.538 1.00 87.38 291 ARG A N 1
ATOM 2304 C CA . ARG A 1 291 ? -10.656 -4.039 4.425 1.00 87.38 291 ARG A CA 1
ATOM 2305 C C . ARG A 1 291 ? -12.141 -3.741 4.280 1.00 87.38 291 ARG A C 1
ATOM 2307 O O . ARG A 1 291 ? -12.480 -2.582 4.061 1.00 87.38 291 ARG A O 1
ATOM 2314 N N . GLU A 1 292 ? -13.015 -4.737 4.395 1.00 84.69 292 GLU A N 1
ATOM 2315 C CA . GLU A 1 292 ? -14.462 -4.500 4.297 1.00 84.69 292 GLU A CA 1
ATOM 2316 C C . GLU A 1 292 ? -14.949 -3.529 5.383 1.00 84.69 292 GLU A C 1
ATOM 2318 O O . GLU A 1 292 ? -15.816 -2.700 5.113 1.00 84.69 292 GLU A O 1
ATOM 2323 N N . ALA A 1 293 ? -14.358 -3.576 6.582 1.00 87.06 293 ALA A N 1
ATOM 2324 C CA . ALA A 1 293 ? -14.712 -2.677 7.678 1.00 87.06 293 ALA A CA 1
ATOM 2325 C C . ALA A 1 293 ? -13.983 -1.319 7.636 1.00 87.06 293 ALA A C 1
ATOM 2327 O O . ALA A 1 293 ? -14.590 -0.288 7.922 1.00 87.06 293 ALA A O 1
ATOM 2328 N N . TRP A 1 294 ? -12.687 -1.301 7.304 1.00 92.69 294 TRP A N 1
ATOM 2329 C CA . TRP A 1 294 ? -11.793 -0.168 7.585 1.00 92.69 294 TRP A CA 1
ATOM 2330 C C . TRP A 1 294 ? -10.754 0.115 6.488 1.00 92.69 294 TRP A C 1
ATOM 2332 O O . TRP A 1 294 ? -9.637 0.540 6.793 1.00 92.69 294 TRP A O 1
ATOM 2342 N N . ALA A 1 295 ? -11.085 -0.094 5.208 1.00 92.25 295 ALA A N 1
ATOM 2343 C CA . ALA A 1 295 ? -10.143 0.096 4.094 1.00 92.25 295 ALA A CA 1
ATOM 2344 C C . ALA A 1 295 ? -9.386 1.441 4.119 1.00 92.25 295 ALA A C 1
ATOM 2346 O O . ALA A 1 295 ? -8.182 1.467 3.868 1.00 92.25 295 ALA A O 1
ATOM 2347 N N . GLU A 1 296 ? -10.070 2.548 4.427 1.00 94.75 296 GLU A N 1
ATOM 2348 C CA . GLU A 1 296 ? -9.464 3.888 4.479 1.00 94.75 296 GLU A CA 1
ATOM 2349 C C . GLU A 1 296 ? -8.442 4.021 5.611 1.00 94.75 296 GLU A C 1
ATOM 2351 O O . GLU A 1 296 ? -7.315 4.459 5.379 1.00 94.75 296 GLU A O 1
ATOM 2356 N N . LEU A 1 297 ? -8.803 3.591 6.822 1.00 95.50 297 LEU A N 1
ATOM 2357 C CA . LEU A 1 297 ? -7.925 3.675 7.991 1.00 95.50 297 LEU A CA 1
ATOM 2358 C C . LEU A 1 297 ? -6.746 2.704 7.890 1.00 95.50 297 LEU A C 1
ATOM 2360 O O . LEU A 1 297 ? -5.636 3.038 8.306 1.00 95.50 297 LEU A O 1
ATOM 2364 N N . LEU A 1 298 ? -6.961 1.521 7.303 1.00 95.38 298 LEU A N 1
ATOM 2365 C CA . LEU A 1 298 ? -5.881 0.583 7.005 1.00 95.38 298 LEU A CA 1
ATOM 2366 C C . LEU A 1 298 ? -4.889 1.202 6.012 1.00 95.38 298 LEU A C 1
ATOM 2368 O O . LEU A 1 298 ? -3.687 1.191 6.269 1.00 95.38 298 LEU A O 1
ATOM 2372 N N . LEU A 1 299 ? -5.377 1.773 4.905 1.00 96.44 299 LEU A N 1
ATOM 2373 C CA . LEU A 1 299 ? -4.527 2.451 3.926 1.00 96.44 299 LEU A CA 1
ATOM 2374 C C . LEU A 1 299 ? -3.766 3.624 4.559 1.00 96.44 299 LEU A C 1
ATOM 2376 O O . LEU A 1 299 ? -2.583 3.814 4.277 1.00 96.44 299 LEU A O 1
ATOM 2380 N N . GLU A 1 300 ? -4.416 4.399 5.427 1.00 96.50 300 GLU A N 1
ATOM 2381 C CA . GLU A 1 300 ? -3.778 5.485 6.173 1.00 96.50 300 GLU A CA 1
ATOM 2382 C C . GLU A 1 300 ? -2.626 4.966 7.054 1.00 96.50 300 GLU A C 1
ATOM 2384 O O . GLU A 1 300 ? -1.512 5.488 6.984 1.00 96.50 300 GLU A O 1
ATOM 2389 N N . ALA A 1 301 ? -2.845 3.889 7.818 1.00 96.44 301 ALA A N 1
ATOM 2390 C CA . ALA A 1 301 ? -1.808 3.270 8.647 1.00 96.44 301 ALA A CA 1
ATOM 2391 C C . ALA A 1 301 ? -0.625 2.749 7.808 1.00 96.44 301 ALA A C 1
ATOM 2393 O O . ALA A 1 301 ? 0.534 3.048 8.105 1.00 96.44 301 ALA A O 1
ATOM 2394 N N . LEU A 1 302 ? -0.899 2.026 6.720 1.00 95.94 302 LEU A N 1
ATOM 2395 C CA . LEU A 1 302 ? 0.141 1.501 5.828 1.00 95.94 302 LEU A CA 1
ATOM 2396 C C . LEU A 1 302 ? 0.947 2.627 5.163 1.00 95.94 302 LEU A C 1
ATOM 2398 O O . LEU A 1 302 ? 2.167 2.529 5.036 1.00 95.94 302 LEU A O 1
ATOM 2402 N N . ASN A 1 303 ? 0.292 3.736 4.816 1.00 95.38 303 ASN A N 1
ATOM 2403 C CA . ASN A 1 303 ? 0.960 4.916 4.280 1.00 95.38 303 ASN A CA 1
ATOM 2404 C C . ASN A 1 303 ? 1.916 5.564 5.283 1.00 95.38 303 ASN A C 1
ATOM 2406 O O . ASN A 1 303 ? 3.040 5.891 4.902 1.00 95.38 303 ASN A O 1
ATOM 2410 N N . TYR A 1 304 ? 1.523 5.706 6.552 1.00 95.69 304 TYR A N 1
ATOM 2411 C CA . TYR A 1 304 ? 2.437 6.198 7.587 1.00 95.69 304 TYR A CA 1
ATOM 2412 C C . TYR A 1 304 ? 3.637 5.270 7.780 1.00 95.69 304 TYR A C 1
ATOM 2414 O O . TYR A 1 304 ? 4.764 5.750 7.894 1.00 95.69 304 TYR A O 1
ATOM 2422 N N . SER A 1 305 ? 3.412 3.954 7.772 1.00 94.31 305 SER A N 1
ATOM 2423 C CA . SER A 1 305 ? 4.485 2.960 7.885 1.00 94.31 305 SER A CA 1
ATOM 2424 C C . SER A 1 305 ? 5.522 3.124 6.763 1.00 94.31 305 SER A C 1
ATOM 2426 O O . SER A 1 305 ? 6.714 3.306 7.028 1.00 94.31 305 SER A O 1
ATOM 2428 N N . MET A 1 306 ? 5.051 3.218 5.513 1.00 92.56 306 MET A N 1
ATOM 2429 C CA . MET A 1 306 ? 5.893 3.453 4.336 1.00 92.56 306 MET A CA 1
ATOM 2430 C C . MET A 1 306 ? 6.633 4.802 4.397 1.00 92.56 306 MET A C 1
ATOM 2432 O O . MET A 1 306 ? 7.837 4.855 4.160 1.00 92.56 306 MET A O 1
ATOM 2436 N N . GLN A 1 307 ? 5.941 5.896 4.731 1.00 92.12 307 GLN A N 1
ATOM 2437 C CA . GLN A 1 307 ? 6.510 7.254 4.748 1.00 92.12 307 GLN A CA 1
ATOM 2438 C C . GLN A 1 307 ? 7.571 7.458 5.839 1.00 92.12 307 GLN A C 1
ATOM 2440 O O . GLN A 1 307 ? 8.508 8.237 5.666 1.00 92.12 307 GLN A O 1
ATOM 2445 N N . ILE A 1 308 ? 7.440 6.758 6.968 1.00 92.12 308 ILE A N 1
ATOM 2446 C CA . ILE A 1 308 ? 8.415 6.803 8.067 1.00 92.12 308 ILE A CA 1
ATOM 2447 C C . ILE A 1 308 ? 9.615 5.880 7.787 1.00 92.12 308 ILE A C 1
ATOM 2449 O O . ILE A 1 308 ? 10.655 6.004 8.446 1.00 92.12 308 ILE A O 1
ATOM 2453 N N . GLY A 1 309 ? 9.503 5.007 6.781 1.00 89.44 309 GLY A N 1
ATOM 2454 C CA . GLY A 1 309 ? 10.534 4.046 6.404 1.00 89.44 309 GLY A CA 1
ATOM 2455 C C . GLY A 1 309 ? 10.626 2.882 7.385 1.00 89.44 309 GLY A C 1
ATOM 2456 O O . GLY A 1 309 ? 11.727 2.473 7.742 1.00 89.44 309 GLY A O 1
ATOM 2457 N N . LEU A 1 310 ? 9.483 2.400 7.878 1.00 86.38 310 LEU A N 1
ATOM 2458 C CA . LEU A 1 310 ? 9.419 1.163 8.650 1.00 86.38 310 LEU A CA 1
ATOM 2459 C C . LEU A 1 310 ? 9.432 0.009 7.634 1.00 86.38 310 LEU A C 1
ATOM 2461 O O . LEU A 1 310 ? 8.422 -0.257 6.991 1.00 86.38 310 LEU A O 1
ATOM 2465 N N . GLU A 1 311 ? 10.611 -0.565 7.383 1.00 66.31 311 GLU A N 1
ATOM 2466 C CA . GLU A 1 311 ? 10.793 -1.663 6.417 1.00 66.31 311 GLU A CA 1
ATOM 2467 C C . GLU A 1 311 ? 10.403 -3.033 7.015 1.00 66.31 311 GLU A C 1
ATOM 2469 O O . GLU A 1 311 ? 10.411 -3.191 8.240 1.00 66.31 311 GLU A O 1
ATOM 2474 N N . PHE A 1 312 ? 10.072 -3.988 6.129 1.00 54.47 312 PHE A N 1
ATOM 2475 C CA . PHE A 1 312 ? 9.793 -5.411 6.407 1.00 54.47 312 PHE A CA 1
ATOM 2476 C C . PHE A 1 312 ? 11.005 -6.271 6.082 1.00 54.47 312 PHE A C 1
ATOM 2478 O O . PHE A 1 312 ? 11.577 -6.060 4.986 1.00 54.47 312 PHE A O 1
#

Secondary structure (DSSP, 8-state):
---SS--HHHHHHHHHHHHHHHHHHHTTEE-TT--GGGEEEEEETTEEEEEE--GGG-EESSTTHHHHHHHHHHHHHHHHHHTT---HHHHHHHHHHHTTSS-GGGGGGSGGGS-HHHHHHHHHHHHHHHHHH---GGG------------PPS-----S-------S---S-----S-------S-PPS------------HHHHHHHHHHHHHTSB---STT--HHHHHHHHHTTPPPP-S-BHHHHHHHHHHHHTTGGG-S-GGG-----TT--SSS--PPPHHHHHHHHHHHHHHHHHHHHHHHT---